Protein 2NYS (pdb70)

Secondary structure (DSSP, 8-state):
--SS-HHHHHHHHHHHHHHHHHHHHHHHSS--TT--EEEEE-SSSTT-B--HHHHHHSS---EEESSS-B--B-SSEEEEEEEETTEEEEEEEEGGGEEEEEEGGGTEEEE----/----HHHHHHHHHHHHHHHHHHHHTTSSSPPTT--BEEEE-TTSTT-B--HHHHTTSS-----B-S--B--B-SSEEEEE---SS---EEEEEGGGEEEEEETTTTEEEE---

Organism: Agrobacterium fabrum (strain C58 / ATCC 33970) (NCBI:txid176299)

Nearest PDB structures (foldseek):
  2nys-assembly1_B  TM=9.699E-01  e=6.451E-17  Agrobacterium fabrum str. C58
  2qaz-assembly1_A  TM=9.363E-01  e=9.915E-12  Caulobacter vibrioides
  1ox8-assembly1_B  TM=6.625E-01  e=1.494E-03  Escherichia coli O157:H7
  1twb-assembly1_A  TM=6.789E-01  e=1.973E-03  Haemophilus influenzae
  1ou9-assembly1_A  TM=6.808E-01  e=6.333E-03  Haemophilus influenzae

CATH classification: 2.30.30.220

Foldseek 3Di:
DDPDPVVVVVVVVVLVVVQVQVVVCLVVVDHPDQWKKWWKFFCPDPQKDWDPVVCVVDPTMTDIGGDDKDDFADDQGTWIWGADPRRIIIIGDGSLGTAKMAIVVVGDIDGDPSD/DVDDVQVVVLLVVLVVVLVQVQVCVVVQHDPDQKKKKWKFFCPDPPKDWDVVVCVVVVGMTDIGGDHWDDHGDSFFDWTWDDDPPDIIIMTGGSVGTAKMAIVVVGDIDGGDD

Sequence (228 aa):
QDHIRYDILAQDALRGVIRKVLGEVAATGRLPGDHHFFITFLTGAPGVRISQHLKSKYAEQTIVIQHQFWDKVTETGFEIGLSFSDTPEKLVIPYNAIRGFYDPSVNFELEFDVPDHIRYDILAQDALRGVIRKVLGEVAATGRLPGDHHFFITFLTGAPGVRISQHLKSKYAEQTIVIQHQFWDKVTETGFEIGLSFSDTPEKLVIPYNAIRGFYDPSVNFELEFDV

Solvent-accessible surface area: 12065 Å² total

Structure (mmCIF, N/CA/C/O backbone):
data_2NYS
#
_entry.id   2NYS
#
_cell.length_a   137.550
_cell.length_b   137.550
_cell.length_c   57.113
_cell.angle_alpha   90.00
_cell.angle_beta   90.00
_cell.angle_gamma   90.00
#
_symmetry.space_group_name_H-M   'I 4'
#
loop_
_entity.id
_entity.type
_entity.pdbx_description
1 polymer AGR_C_3712p
2 water water
#
loop_
_atom_site.group_PDB
_atom_site.id
_atom_site.type_symbol
_atom_site.label_atom_id
_atom_site.label_alt_id
_atom_site.label_comp_id
_atom_site.label_asym_id
_atom_site.label_entity_id
_atom_site.label_seq_id
_atom_site.pdbx_PDB_ins_code
_atom_site.Cartn_x
_atom_site.Cartn_y
_atom_site.Cartn_z
_atom_site.occupancy
_atom_site.B_iso_or_equiv
_atom_site.auth_seq_id
_atom_site.auth_comp_id
_atom_site.auth_asym_id
_atom_site.auth_atom_id
_atom_site.pdbx_PDB_model_num
ATOM 1 N N . GLN A 1 3 ? 43.608 27.671 59.910 1.00 62.59 3 GLN A N 1
ATOM 2 C CA . GLN A 1 3 ? 42.582 28.710 60.201 1.00 63.07 3 GLN A CA 1
ATOM 3 C C . GLN A 1 3 ? 41.821 29.015 58.917 1.00 63.12 3 GLN A C 1
ATOM 4 O O . GLN A 1 3 ? 42.401 29.504 57.950 1.00 64.02 3 GLN A O 1
ATOM 6 N N . ASP A 1 4 ? 40.522 28.721 58.920 1.00 62.48 4 ASP A N 1
ATOM 7 C CA . ASP A 1 4 ? 39.650 28.925 57.761 1.00 60.34 4 ASP A CA 1
ATOM 8 C C . ASP A 1 4 ? 38.858 30.227 57.878 1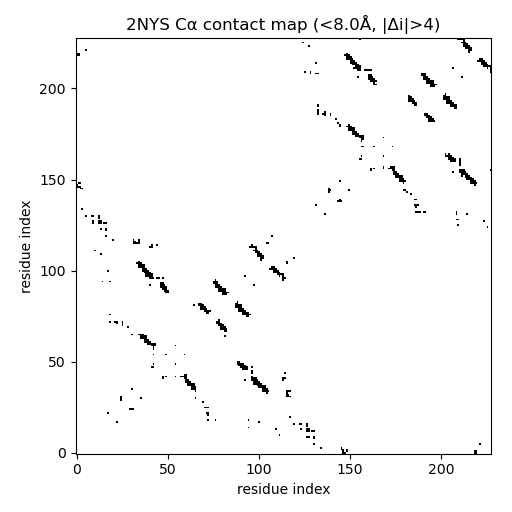.00 58.79 4 ASP A C 1
ATOM 9 O O . ASP A 1 4 ? 38.106 30.426 58.833 1.00 58.63 4 ASP A O 1
ATOM 14 N N . HIS A 1 5 ? 39.020 31.108 56.897 1.00 57.03 5 HIS A N 1
ATOM 15 C CA . HIS A 1 5 ? 38.319 32.387 56.900 1.00 55.32 5 HIS A CA 1
ATOM 16 C C . HIS A 1 5 ? 37.192 32.341 55.886 1.00 54.35 5 HIS A C 1
ATOM 17 O O . HIS A 1 5 ? 36.284 33.170 55.908 1.00 53.15 5 HIS A O 1
ATOM 24 N N . ILE A 1 6 ? 37.263 31.353 55.003 1.00 54.10 6 ILE A N 1
ATOM 25 C CA . ILE A 1 6 ? 36.289 31.187 53.926 1.00 54.40 6 ILE A CA 1
ATOM 26 C C . ILE A 1 6 ? 35.177 30.149 54.143 1.00 53.45 6 ILE A C 1
ATOM 27 O O . ILE A 1 6 ? 34.037 30.356 53.722 1.00 51.54 6 ILE A O 1
ATOM 32 N N . ARG A 1 7 ? 35.506 29.039 54.792 1.00 53.85 7 ARG A N 1
ATOM 33 C CA . ARG A 1 7 ? 34.526 27.988 55.034 1.00 55.23 7 ARG A CA 1
ATOM 34 C C . ARG A 1 7 ? 33.938 27.562 53.697 1.00 54.52 7 ARG A C 1
ATOM 35 O O . ARG A 1 7 ? 32.852 28.000 53.317 1.00 54.36 7 ARG A O 1
ATOM 43 N N . TYR A 1 8 ? 34.663 26.716 52.980 1.00 53.48 8 TYR A N 1
ATOM 44 C CA . TYR A 1 8 ? 34.189 26.237 51.692 1.00 52.61 8 TYR A CA 1
ATOM 45 C C . TYR A 1 8 ? 32.986 25.326 51.889 1.00 50.87 8 TYR A C 1
ATOM 46 O O . TYR A 1 8 ? 31.990 25.424 51.171 1.00 50.16 8 TYR A O 1
ATOM 55 N N . ASP A 1 9 ? 33.089 24.451 52.884 1.00 49.68 9 ASP A N 1
ATOM 56 C CA . ASP A 1 9 ? 32.039 23.501 53.198 1.00 46.44 9 ASP A CA 1
ATOM 57 C C . ASP A 1 9 ? 30.675 24.166 53.333 1.00 43.75 9 ASP A C 1
ATOM 58 O O . ASP A 1 9 ? 29.706 23.695 52.722 1.00 42.29 9 ASP A O 1
ATOM 63 N N . ILE A 1 10 ? 30.583 25.249 54.110 1.00 40.00 10 ILE A N 1
ATOM 64 C CA . ILE A 1 10 ? 29.296 25.936 54.239 1.00 39.01 10 ILE A CA 1
ATOM 65 C C . ILE A 1 10 ? 28.875 26.521 52.899 1.00 39.60 10 ILE A C 1
ATOM 66 O O . ILE A 1 10 ? 27.688 26.589 52.601 1.00 41.85 10 ILE A O 1
ATOM 71 N N . LEU A 1 11 ? 29.840 26.943 52.090 1.00 39.72 11 LEU A N 1
ATOM 72 C CA . LEU A 1 11 ? 29.518 27.503 50.785 1.00 39.18 11 LEU A CA 1
ATOM 73 C C . LEU A 1 11 ? 29.092 26.411 49.782 1.00 40.09 11 LEU A C 1
ATOM 74 O O . LEU A 1 11 ? 28.171 26.615 48.985 1.00 39.53 11 LEU A O 1
ATOM 79 N N . ALA A 1 12 ? 29.756 25.261 49.826 1.00 39.26 12 ALA A N 1
ATOM 80 C CA . ALA A 1 12 ? 29.407 24.155 48.949 1.00 41.89 12 ALA A CA 1
ATOM 81 C C . ALA A 1 12 ? 28.021 23.593 49.326 1.00 43.96 12 ALA A C 1
ATOM 82 O O . ALA A 1 12 ? 27.210 23.247 48.463 1.00 42.40 12 ALA A O 1
ATOM 84 N N . GLN A 1 13 ? 27.762 23.509 50.626 1.00 46.77 13 GLN A N 1
ATOM 85 C CA . GLN A 1 13 ? 26.500 23.000 51.128 1.00 48.92 13 GLN A CA 1
ATOM 86 C C . GLN A 1 13 ? 25.313 23.843 50.742 1.00 48.33 13 GLN A C 1
ATOM 87 O O . GLN A 1 13 ? 24.276 23.311 50.382 1.00 50.64 13 GLN A O 1
ATOM 93 N N . ASP A 1 14 ? 25.436 25.156 50.833 1.00 47.20 14 ASP A N 1
ATOM 94 C CA . ASP A 1 14 ? 24.307 25.992 50.472 1.00 46.46 14 ASP A CA 1
ATOM 95 C C . ASP A 1 14 ? 24.119 25.930 48.953 1.00 44.74 14 ASP A C 1
ATOM 96 O O . ASP A 1 14 ? 22.994 25.965 48.443 1.00 43.57 14 ASP A O 1
ATOM 101 N N . ALA A 1 15 ? 25.225 25.807 48.231 1.00 43.08 15 ALA A N 1
ATOM 102 C CA . ALA A 1 15 ? 25.162 25.725 46.780 1.00 40.83 15 ALA A CA 1
ATOM 103 C C . ALA A 1 15 ? 24.416 24.451 46.364 1.00 41.09 15 ALA A C 1
ATOM 104 O O . ALA A 1 15 ? 23.480 24.500 45.553 1.00 40.10 15 ALA A O 1
ATOM 106 N N . LEU A 1 16 ? 24.831 23.312 46.911 1.00 39.27 16 LEU A N 1
ATOM 107 C CA . LEU A 1 16 ? 24.182 22.062 46.579 1.00 39.14 16 LEU A CA 1
ATOM 108 C C . LEU A 1 16 ? 22.727 22.076 47.043 1.00 40.96 16 LEU A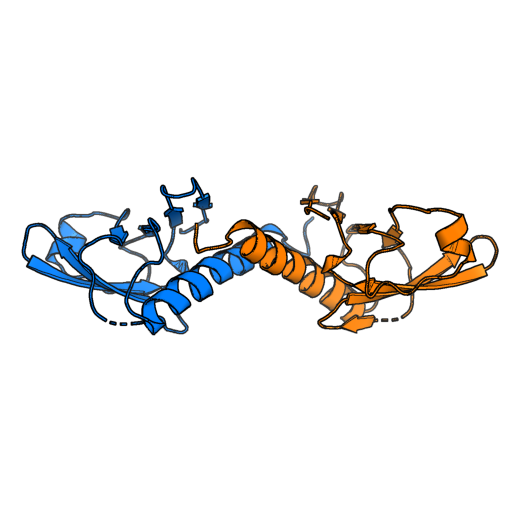 C 1
ATOM 109 O O . LEU A 1 16 ? 21.836 21.555 46.363 1.00 40.80 16 LEU A O 1
ATOM 114 N N . ARG A 1 17 ? 22.485 22.689 48.197 1.00 40.93 17 ARG A N 1
ATOM 115 C CA . ARG A 1 17 ? 21.136 22.793 48.724 1.00 41.40 17 ARG A CA 1
ATOM 116 C C . ARG A 1 17 ? 20.346 23.526 47.654 1.00 39.80 17 ARG A C 1
ATOM 117 O O . ARG A 1 17 ? 19.157 23.325 47.499 1.00 39.37 17 ARG A O 1
ATOM 125 N N . GLY A 1 18 ? 21.040 24.376 46.906 1.00 41.71 18 GLY A N 1
ATOM 126 C CA . GLY A 1 18 ? 20.415 25.149 45.845 1.00 39.92 18 GLY A CA 1
ATOM 127 C C . GLY A 1 18 ? 20.029 24.303 44.654 1.00 38.98 18 GLY A C 1
ATOM 128 O O . GLY A 1 18 ? 19.178 24.690 43.857 1.00 37.96 18 GLY A O 1
ATOM 129 N N . VAL A 1 19 ? 20.672 23.151 44.519 1.00 39.09 19 VAL A N 1
ATOM 130 C CA . VAL A 1 19 ? 20.348 22.243 43.435 1.00 40.22 19 VAL A CA 1
ATOM 131 C C . VAL A 1 19 ? 18.972 21.624 43.745 1.00 41.83 19 VAL A C 1
ATOM 132 O O . VAL A 1 19 ? 18.096 21.566 42.880 1.00 40.86 19 VAL A O 1
ATOM 136 N N . ILE A 1 20 ? 18.788 21.188 44.994 1.00 42.50 20 ILE A N 1
ATOM 137 C CA . ILE A 1 20 ? 17.529 20.606 45.431 1.00 42.47 20 ILE A CA 1
ATOM 138 C C . ILE A 1 20 ? 16.408 21.610 45.200 1.00 43.75 20 ILE A C 1
ATOM 139 O O . ILE A 1 20 ? 15.270 21.216 44.981 1.00 45.71 20 ILE A O 1
ATOM 144 N N . ARG A 1 21 ? 16.712 22.903 45.254 1.00 44.36 21 ARG A N 1
ATOM 145 C CA . ARG A 1 21 ? 15.676 23.915 45.067 1.00 47.25 21 ARG A CA 1
ATOM 146 C C . ARG A 1 21 ? 15.219 24.020 43.637 1.00 48.17 21 ARG A C 1
ATOM 147 O O . ARG A 1 21 ? 14.018 24.096 43.363 1.00 48.70 21 ARG A O 1
ATOM 155 N N . LYS A 1 22 ? 16.158 24.039 42.704 1.00 48.35 22 LYS A N 1
ATOM 156 C CA . LYS A 1 22 ? 15.727 24.176 41.333 1.00 49.65 22 LYS A CA 1
ATOM 157 C C . LYS A 1 22 ? 15.142 22.887 40.802 1.00 48.22 22 LYS A C 1
ATOM 158 O O . LYS A 1 22 ? 14.239 22.912 39.964 1.00 50.65 22 LYS A O 1
ATOM 164 N N . VAL A 1 23 ? 15.638 21.755 41.286 1.00 45.34 23 VAL A N 1
ATOM 165 C CA . VAL A 1 23 ? 15.087 20.482 40.854 1.00 41.43 23 VAL A CA 1
ATOM 166 C C . VAL A 1 23 ? 13.670 20.364 41.428 1.00 40.91 23 VAL A C 1
ATOM 167 O O . VAL A 1 23 ? 12.714 20.224 40.674 1.00 40.01 23 VAL A O 1
ATOM 171 N N . LEU A 1 24 ? 13.519 20.452 42.748 1.00 40.24 24 LEU A N 1
ATOM 172 C CA . LEU A 1 24 ? 12.182 20.371 43.324 1.00 40.89 24 LEU A CA 1
ATOM 173 C C . LEU A 1 24 ? 11.302 21.479 42.764 1.00 43.09 24 LEU A C 1
ATOM 174 O O . LEU A 1 24 ? 10.101 21.299 42.591 1.00 45.43 24 LEU A O 1
ATOM 179 N N . GLY A 1 25 ? 11.899 22.631 42.496 1.00 44.48 25 GLY A N 1
ATOM 180 C CA . GLY A 1 25 ? 11.127 23.739 41.982 1.00 46.37 25 GLY A CA 1
ATOM 181 C C . GLY A 1 25 ? 10.632 23.496 40.573 1.00 48.89 25 GLY A C 1
ATOM 182 O O . GLY A 1 25 ? 9.553 23.962 40.207 1.00 50.06 25 GLY A O 1
ATOM 183 N N . GLU A 1 26 ? 11.417 22.777 39.774 1.00 49.85 26 GLU A N 1
ATOM 184 C CA . GLU A 1 26 ? 11.030 22.496 38.399 1.00 51.16 26 GLU A CA 1
ATOM 185 C C . GLU A 1 26 ? 9.858 21.526 38.381 1.00 52.29 26 GLU A C 1
ATOM 186 O O . GLU A 1 26 ? 8.958 21.651 37.557 1.00 54.02 26 GLU A O 1
ATOM 188 N N . VAL A 1 27 ? 9.868 20.565 39.301 1.00 52.55 27 VAL A N 1
ATOM 189 C CA . VAL A 1 27 ? 8.805 19.577 39.394 1.00 51.59 27 VAL A CA 1
ATOM 190 C C . VAL A 1 27 ? 7.533 20.222 39.913 1.00 51.73 27 VAL A C 1
ATOM 191 O O . VAL A 1 27 ? 6.442 19.963 39.412 1.00 51.23 27 VAL A O 1
ATOM 195 N N . ALA A 1 28 ? 7.669 21.067 40.924 1.00 52.95 28 ALA A N 1
ATOM 196 C CA . ALA A 1 28 ? 6.507 21.743 41.486 1.00 55.60 28 ALA A CA 1
ATOM 197 C C . ALA A 1 28 ? 5.824 22.527 40.375 1.00 56.93 28 ALA A C 1
ATOM 198 O O . ALA A 1 28 ? 4.606 22.677 40.361 1.00 58.10 28 ALA A O 1
ATOM 200 N N . ALA A 1 29 ? 6.619 23.015 39.434 1.00 58.21 29 ALA A N 1
ATOM 201 C CA . ALA A 1 29 ? 6.091 23.779 38.312 1.00 55.72 29 ALA A CA 1
ATOM 202 C C . ALA A 1 29 ? 5.126 22.923 37.492 1.00 50.86 29 ALA A C 1
ATOM 203 O O . ALA A 1 29 ? 3.923 23.178 37.468 1.00 56.86 29 ALA A O 1
ATOM 205 N N . THR A 1 30 ? 5.666 21.912 36.821 1.00 41.33 30 THR A N 1
ATOM 206 C CA . THR A 1 30 ? 4.881 21.007 35.989 1.00 35.58 30 THR A CA 1
ATOM 207 C C . THR A 1 30 ? 3.882 20.201 36.837 1.00 36.52 30 THR A C 1
ATOM 208 O O . THR A 1 30 ? 2.662 20.325 36.680 1.00 47.22 30 THR A O 1
ATOM 212 N N . GLY A 1 31 ? 4.411 19.379 37.739 1.00 35.99 31 GLY A N 1
ATOM 213 C CA . GLY A 1 31 ? 3.574 18.569 38.603 1.00 38.72 31 GLY A CA 1
ATOM 214 C C . GLY A 1 31 ? 3.887 17.106 38.394 1.00 46.73 31 GLY A C 1
ATOM 215 O O . GLY A 1 31 ? 3.219 16.233 38.947 1.00 51.01 31 GLY A O 1
ATOM 216 N N . ARG A 1 32 ? 4.909 16.834 37.594 1.00 53.06 32 ARG A N 1
ATOM 217 C CA . ARG A 1 32 ? 5.288 15.459 37.333 1.00 62.03 32 ARG A CA 1
ATOM 218 C C . ARG A 1 32 ? 6.801 15.259 37.281 1.00 63.26 32 ARG A C 1
ATOM 219 O O . ARG A 1 32 ? 7.527 16.103 36.772 1.00 65.00 32 ARG A O 1
ATOM 227 N N . LEU A 1 33 ? 7.275 14.148 37.833 1.00 61.96 33 LEU A N 1
ATOM 228 C CA . LEU A 1 33 ? 8.700 13.851 37.800 1.00 60.93 33 LEU A CA 1
ATOM 229 C C . LEU A 1 33 ? 9.079 13.462 36.374 1.00 60.87 33 LEU A C 1
ATOM 230 O O . LEU A 1 33 ? 8.337 12.760 35.693 1.00 61.61 33 LEU A O 1
ATOM 235 N N . PRO A 1 34 ? 10.242 13.914 35.899 1.00 60.95 34 PRO A N 1
ATOM 236 C CA . PRO A 1 34 ? 10.611 13.537 34.533 1.00 60.65 34 PRO A CA 1
ATOM 237 C C . PRO A 1 34 ? 11.252 12.149 34.471 1.00 60.56 34 PRO A C 1
ATOM 238 O O . PRO A 1 34 ? 12.002 11.762 35.371 1.00 60.27 34 PRO A O 1
ATOM 242 N N . GLY A 1 35 ? 10.949 11.407 33.408 1.00 59.96 35 GLY A N 1
ATOM 243 C CA . GLY A 1 35 ? 11.511 10.079 33.233 1.00 59.28 35 GLY A CA 1
ATOM 244 C C . GLY A 1 35 ? 11.274 9.170 34.419 1.00 59.41 35 GLY A C 1
ATOM 245 O O . GLY A 1 35 ? 10.155 9.078 34.929 1.00 60.05 35 GLY A O 1
ATOM 246 N N . ASP A 1 36 ? 12.327 8.491 34.860 1.00 58.72 36 ASP A N 1
ATOM 247 C CA . ASP A 1 36 ? 12.225 7.593 36.007 1.00 58.41 36 ASP A CA 1
ATOM 248 C C . ASP A 1 36 ? 12.671 8.268 37.295 1.00 55.96 36 ASP A C 1
ATOM 249 O O . ASP A 1 36 ? 12.876 7.605 38.305 1.00 56.93 36 ASP A O 1
ATOM 254 N N . HIS A 1 37 ? 12.823 9.584 37.268 1.00 53.06 37 HIS A N 1
ATOM 255 C CA . HIS A 1 37 ? 13.262 10.294 38.458 1.00 49.32 37 HIS A CA 1
ATOM 256 C C . HIS A 1 37 ? 12.280 10.332 39.610 1.00 45.92 37 HIS A C 1
ATOM 257 O O . HIS A 1 37 ? 11.086 10.551 39.431 1.00 46.75 37 HIS A O 1
ATOM 264 N N . HIS A 1 38 ? 12.806 10.109 40.804 1.00 40.98 38 HIS A N 1
ATOM 265 C CA . HIS A 1 38 ? 12.016 10.165 42.023 1.00 37.06 38 HIS A CA 1
ATOM 266 C C . HIS A 1 38 ? 13.032 10.463 43.127 1.00 34.91 38 HIS A C 1
ATOM 267 O O . HIS A 1 38 ? 14.199 10.077 43.021 1.00 34.09 38 HIS A O 1
ATOM 274 N N . PHE A 1 39 ? 12.600 11.170 44.167 1.00 32.71 39 PHE A N 1
ATOM 275 C CA . PHE A 1 39 ? 13.516 11.553 45.226 1.00 31.01 39 PHE A CA 1
ATOM 276 C C . PHE A 1 39 ? 13.251 10.992 46.614 1.00 31.53 39 PHE A C 1
ATOM 277 O O . PHE A 1 39 ? 12.112 10.938 47.075 1.00 31.96 39 PHE A O 1
ATOM 285 N N . PHE A 1 40 ? 14.326 10.586 47.277 1.00 31.40 40 PHE A N 1
ATOM 286 C CA . PHE A 1 40 ? 14.257 10.094 48.640 1.00 31.58 40 PHE A CA 1
ATOM 287 C C . PHE A 1 40 ? 14.788 11.283 49.419 1.00 30.44 40 PHE A C 1
ATOM 288 O O . PHE A 1 40 ? 15.967 11.608 49.323 1.00 30.88 40 PHE A O 1
ATOM 296 N N . ILE A 1 41 ? 13.917 11.948 50.163 1.00 28.44 41 ILE A N 1
ATOM 297 C CA . ILE A 1 41 ? 14.313 13.117 50.929 1.00 27.33 41 ILE A CA 1
ATOM 298 C C . ILE A 1 41 ? 14.226 12.825 52.414 1.00 29.64 41 ILE A C 1
ATOM 299 O O . ILE A 1 41 ? 13.157 12.561 52.955 1.00 31.51 41 ILE A O 1
ATOM 304 N N . THR A 1 42 ? 15.359 12.887 53.084 1.00 30.33 42 THR A N 1
ATOM 305 C CA . THR A 1 42 ? 15.389 12.594 54.499 1.00 32.07 42 THR A CA 1
ATOM 306 C C . THR A 1 42 ? 15.541 13.875 55.294 1.00 34.28 42 THR A C 1
ATOM 307 O O . THR A 1 42 ? 16.472 14.637 55.051 1.00 36.45 42 THR A O 1
ATOM 311 N N . PHE A 1 43 ? 14.648 14.124 56.246 1.00 35.95 43 PHE A N 1
ATOM 312 C CA . PHE A 1 43 ? 14.760 15.343 57.035 1.00 39.37 43 PHE A CA 1
ATOM 313 C C . PHE A 1 43 ? 14.532 15.186 58.533 1.00 42.31 43 PHE A C 1
ATOM 314 O O . PHE A 1 43 ? 14.224 14.104 59.019 1.00 44.28 43 PHE A O 1
ATOM 322 N N . LEU A 1 44 ? 14.714 16.282 59.263 1.00 46.14 44 LEU A N 1
ATOM 323 C CA . LEU A 1 44 ? 14.512 16.294 60.708 1.00 48.95 44 LEU A CA 1
ATOM 324 C C . LEU A 1 44 ? 13.094 16.766 61.006 1.00 50.25 44 LEU A C 1
ATOM 325 O O . LEU A 1 44 ? 12.733 17.914 60.737 1.00 50.50 44 LEU A O 1
ATOM 330 N N . THR A 1 45 ? 12.288 15.868 61.552 1.00 51.80 45 THR A N 1
ATOM 331 C CA . THR A 1 45 ? 10.905 16.177 61.880 1.00 53.51 45 THR A CA 1
ATOM 332 C C . THR A 1 45 ? 10.830 17.189 63.006 1.00 54.49 45 THR A C 1
ATOM 333 O O . THR A 1 45 ? 9.812 17.865 63.187 1.00 52.58 45 THR A O 1
ATOM 337 N N . GLY A 1 46 ? 11.928 17.291 63.751 1.00 56.39 46 GLY A N 1
ATOM 338 C CA . GLY A 1 46 ? 11.995 18.212 64.867 1.00 57.65 46 GLY A CA 1
ATOM 339 C C . GLY A 1 46 ? 12.391 19.631 64.515 1.00 58.86 46 GLY A C 1
ATOM 340 O O . GLY A 1 46 ? 11.896 20.575 65.125 1.00 61.56 46 GLY A O 1
ATOM 341 N N . ALA A 1 47 ? 13.275 19.791 63.535 1.00 58.93 47 ALA A N 1
ATOM 342 C CA . ALA A 1 47 ? 13.749 21.115 63.130 1.00 58.49 47 ALA A CA 1
ATOM 343 C C . ALA A 1 47 ? 12.632 22.131 62.979 1.00 58.45 47 ALA A C 1
ATOM 344 O O . ALA A 1 47 ? 11.498 21.778 62.645 1.00 58.64 47 ALA A O 1
ATOM 346 N N . PRO A 1 48 ? 12.941 23.417 63.216 1.00 58.21 48 PRO A N 1
ATOM 347 C CA . PRO A 1 48 ? 11.951 24.490 63.106 1.00 58.57 48 PRO A CA 1
ATOM 348 C C . PRO A 1 48 ? 11.495 24.752 61.687 1.00 59.00 48 PRO A C 1
ATOM 349 O O . PRO A 1 48 ? 12.269 24.605 60.748 1.00 59.32 48 PRO A O 1
ATOM 353 N N . GLY A 1 49 ? 10.235 25.149 61.542 1.00 59.12 49 GLY A N 1
ATOM 354 C CA . GLY A 1 49 ? 9.700 25.430 60.227 1.00 59.97 49 GLY A CA 1
ATOM 355 C C . GLY A 1 49 ? 9.089 24.203 59.587 1.00 60.69 49 GLY A C 1
ATOM 356 O O . GLY A 1 49 ? 8.397 24.316 58.575 1.00 60.78 49 GLY A O 1
ATOM 357 N N . VAL A 1 50 ? 9.363 23.036 60.173 1.00 60.92 50 VAL A N 1
ATOM 358 C CA . VAL A 1 50 ? 8.828 21.767 59.687 1.00 61.77 50 VAL A CA 1
ATOM 359 C C . VAL A 1 50 ? 7.375 21.668 60.130 1.00 62.88 50 VAL A C 1
ATOM 360 O O . VAL A 1 50 ? 7.074 21.830 61.305 1.00 63.01 50 VAL A O 1
ATOM 364 N N . ARG A 1 51 ? 6.476 21.409 59.191 1.00 65.78 51 ARG A N 1
ATOM 365 C CA . ARG A 1 51 ? 5.060 21.296 59.517 1.00 68.71 51 ARG A CA 1
ATOM 366 C C . ARG A 1 51 ? 4.465 19.951 59.119 1.00 67.42 51 ARG A C 1
ATOM 367 O O . ARG A 1 51 ? 4.101 19.747 57.966 1.00 66.53 51 ARG A O 1
ATOM 375 N N . ILE A 1 52 ? 4.376 19.041 60.088 1.00 67.37 52 ILE A N 1
ATOM 376 C CA . ILE A 1 52 ? 3.808 17.708 59.876 1.00 67.16 52 ILE A CA 1
ATOM 377 C C . ILE A 1 52 ? 2.793 17.383 60.985 1.00 66.68 52 ILE A C 1
ATOM 378 O O . ILE A 1 52 ? 2.858 17.937 62.082 1.00 64.94 52 ILE A O 1
ATOM 383 N N . SER A 1 53 ? 1.861 16.481 60.686 1.00 67.55 53 SER A N 1
ATOM 384 C CA . SER A 1 53 ? 0.812 16.082 61.630 1.00 67.73 53 SER A CA 1
ATOM 385 C C . SER A 1 53 ? 1.269 15.246 62.825 1.00 67.61 53 SER A C 1
ATOM 386 O O . SER A 1 53 ? 2.326 14.618 62.796 1.00 67.42 53 SER A O 1
ATOM 389 N N . GLN A 1 54 ? 0.448 15.236 63.873 1.00 69.00 54 GLN A N 1
ATOM 390 C CA . GLN A 1 54 ? 0.745 14.474 65.086 1.00 69.68 54 GLN A CA 1
ATOM 391 C C . GLN A 1 54 ? 0.897 13.012 64.704 1.00 69.90 54 GLN A C 1
ATOM 392 O O . GLN A 1 54 ? 1.701 12.283 65.284 1.00 69.12 54 GLN A O 1
ATOM 394 N N . HIS A 1 55 ? 0.115 12.593 63.718 1.00 70.72 55 HIS A N 1
ATOM 395 C CA . HIS A 1 55 ? 0.172 11.224 63.233 1.00 71.63 55 HIS A CA 1
ATOM 396 C C . HIS A 1 55 ? 1.611 10.884 62.861 1.00 70.87 55 HIS A C 1
ATOM 397 O O . HIS A 1 55 ? 2.194 9.947 63.408 1.00 70.90 55 HIS A O 1
ATOM 404 N N . LEU A 1 56 ? 2.187 11.670 61.954 1.00 69.93 56 LEU A N 1
ATOM 405 C CA . LEU A 1 56 ? 3.548 11.432 61.490 1.00 68.74 56 LEU A CA 1
ATOM 406 C C . LEU A 1 56 ? 4.642 11.769 62.492 1.00 68.12 56 LEU A C 1
ATOM 407 O O . LEU A 1 56 ? 5.631 11.048 62.594 1.00 68.21 56 LEU A O 1
ATOM 412 N N . LYS A 1 57 ? 4.475 12.851 63.242 1.00 67.54 57 LYS A N 1
ATOM 413 C CA . LYS A 1 57 ? 5.504 13.232 64.202 1.00 67.43 57 LYS A CA 1
ATOM 414 C C . LYS A 1 57 ? 5.647 12.182 65.300 1.00 67.96 57 LYS A C 1
ATOM 415 O O . LYS A 1 57 ? 6.713 12.040 65.904 1.00 67.63 57 LYS A O 1
ATOM 421 N N . SER A 1 58 ? 4.574 11.440 65.551 1.00 68.90 58 SER A N 1
ATOM 422 C CA . SER A 1 58 ? 4.582 10.401 66.576 1.00 69.59 58 SER A CA 1
ATOM 423 C C . SER A 1 58 ? 5.070 9.079 65.995 1.00 70.04 58 SER A C 1
ATOM 424 O O . SER A 1 58 ? 5.756 8.304 66.665 1.00 69.97 58 SER A O 1
ATOM 427 N N . LYS A 1 59 ? 4.709 8.832 64.741 1.00 70.65 59 LYS A N 1
ATOM 428 C CA . LYS A 1 59 ? 5.110 7.619 64.049 1.00 71.07 59 LYS A CA 1
ATOM 429 C C . LYS A 1 59 ? 6.617 7.695 63.784 1.00 71.53 59 LYS A C 1
ATOM 430 O O . LYS A 1 59 ? 7.298 6.670 63.721 1.00 70.80 59 LYS A O 1
ATOM 436 N N . TYR A 1 60 ? 7.134 8.916 63.652 1.00 71.84 60 TYR A N 1
ATOM 437 C CA . TYR A 1 60 ? 8.559 9.138 63.399 1.00 72.63 60 TYR A CA 1
ATOM 438 C C . TYR A 1 60 ? 9.151 10.091 64.437 1.00 73.78 60 TYR A C 1
ATOM 439 O O . TYR A 1 60 ? 8.763 11.255 64.538 1.00 74.85 60 TYR A O 1
ATOM 448 N N . ALA A 1 61 ? 10.119 9.582 65.193 1.00 73.96 61 ALA A N 1
ATOM 449 C CA . ALA A 1 61 ? 10.783 10.325 66.267 1.00 72.94 61 ALA A CA 1
ATOM 450 C C . ALA A 1 61 ? 11.488 11.639 65.904 1.00 71.58 61 ALA A C 1
ATOM 451 O O . ALA A 1 61 ? 11.038 12.722 66.298 1.00 72.53 61 ALA A O 1
ATOM 453 N N . GLU A 1 62 ? 12.592 11.549 65.173 1.00 68.16 62 GLU A N 1
ATOM 454 C CA . GLU A 1 62 ? 13.361 12.743 64.837 1.00 65.43 62 GLU A CA 1
ATOM 455 C C . GLU A 1 62 ? 13.711 12.878 63.367 1.00 61.76 62 GLU A C 1
ATOM 456 O O . GLU A 1 62 ? 13.730 13.983 62.824 1.00 60.57 62 GLU A O 1
ATOM 462 N N . GLN A 1 63 ? 14.005 11.749 62.735 1.00 57.92 63 GLN A N 1
ATOM 463 C CA . GLN A 1 63 ? 14.329 11.713 61.320 1.00 52.68 63 GLN A CA 1
ATOM 464 C C . GLN A 1 63 ? 13.243 11.004 60.553 1.00 47.96 63 GLN A C 1
ATOM 465 O O . GLN A 1 63 ? 12.483 10.234 61.109 1.00 47.47 63 GLN A O 1
ATOM 479 N N . THR A 1 65 ? 12.325 9.671 56.208 1.00 35.52 65 THR A N 1
ATOM 480 C CA . THR A 1 65 ? 12.661 9.697 54.800 1.00 34.01 65 THR A CA 1
ATOM 481 C C . THR A 1 65 ? 11.371 9.610 54.002 1.00 32.25 65 THR A C 1
ATOM 482 O O . THR A 1 65 ? 10.590 8.696 54.187 1.00 33.51 65 THR A O 1
ATOM 486 N N . ILE A 1 66 ? 11.132 10.579 53.133 1.00 30.88 66 ILE A N 1
ATOM 487 C CA . ILE A 1 66 ? 9.921 10.578 52.346 1.00 30.98 66 ILE A CA 1
ATOM 488 C C . ILE A 1 66 ? 10.307 10.242 50.940 1.00 30.79 66 ILE A C 1
ATOM 489 O O . ILE A 1 66 ? 11.434 10.466 50.535 1.00 31.95 66 ILE A O 1
ATOM 494 N N . VAL A 1 67 ? 9.366 9.696 50.191 1.00 32.07 67 VAL A N 1
ATOM 495 C CA . VAL A 1 67 ? 9.637 9.311 48.823 1.00 31.88 67 VAL A CA 1
ATOM 496 C C . VAL A 1 67 ? 8.661 9.989 47.902 1.00 34.34 67 VAL A C 1
ATOM 497 O O . VAL A 1 67 ? 7.445 9.840 48.041 1.00 35.39 67 VAL A O 1
ATOM 501 N N . ILE A 1 68 ? 9.201 10.757 46.971 1.00 35.85 68 ILE A N 1
ATOM 502 C CA . ILE A 1 68 ? 8.370 11.430 46.001 1.00 37.14 68 ILE A CA 1
ATOM 503 C C . ILE A 1 68 ? 8.504 10.587 44.743 1.00 35.87 68 ILE A C 1
ATOM 504 O O . ILE A 1 68 ? 9.561 10.559 44.119 1.00 36.81 68 ILE A O 1
ATOM 509 N N . GLN A 1 69 ? 7.439 9.868 44.396 1.00 34.14 69 GLN A N 1
ATOM 510 C CA . GLN A 1 69 ? 7.483 9.022 43.219 1.00 34.30 69 GLN A CA 1
ATOM 511 C C . GLN A 1 69 ? 6.201 8.856 42.430 1.00 38.94 69 GLN A C 1
ATOM 512 O O . GLN A 1 69 ? 6.085 9.341 41.312 1.00 42.55 69 GLN A O 1
ATOM 518 N N . HIS A 1 70 ? 5.240 8.149 43.003 1.00 45.53 70 HIS A N 1
ATOM 519 C CA . HIS A 1 70 ? 4.001 7.890 42.294 1.00 51.50 70 HIS A CA 1
ATOM 520 C C . HIS A 1 70 ? 2.842 8.724 42.787 1.00 55.60 70 HIS A C 1
ATOM 521 O O . HIS A 1 70 ? 2.140 9.356 41.996 1.00 59.30 70 HIS A O 1
ATOM 528 N N . GLN A 1 71 ? 2.634 8.741 44.094 1.00 56.35 71 GLN A N 1
ATOM 529 C CA . GLN A 1 71 ? 1.516 9.496 44.603 1.00 57.55 71 GLN A CA 1
ATOM 530 C C . GLN A 1 71 ? 1.819 10.710 45.447 1.00 55.85 71 GLN A C 1
ATOM 531 O O . GLN A 1 71 ? 1.869 10.632 46.676 1.00 56.69 71 GLN A O 1
ATOM 537 N N . PHE A 1 72 ? 2.011 11.838 44.772 1.00 52.70 72 PHE A N 1
ATOM 538 C CA . PHE A 1 72 ? 2.240 13.099 45.462 1.00 49.56 72 PHE A CA 1
ATOM 539 C C . PHE A 1 72 ? 1.337 14.163 44.818 1.00 51.13 72 PHE A C 1
ATOM 540 O O . PHE A 1 72 ? 1.000 14.093 43.626 1.00 49.72 72 PHE A O 1
ATOM 548 N N . TRP A 1 73 ? 0.948 15.147 45.621 1.00 52.43 73 TRP A N 1
ATOM 549 C CA . TRP A 1 73 ? 0.085 16.213 45.156 1.00 52.87 73 TRP A CA 1
ATOM 550 C C . TRP A 1 73 ? 0.412 17.511 45.872 1.00 52.44 73 TRP A C 1
ATOM 551 O O . TRP A 1 73 ? 1.035 17.512 46.931 1.00 50.68 73 TRP A O 1
ATOM 562 N N . ASP A 1 74 ? 0.001 18.613 45.257 1.00 53.54 74 ASP A N 1
ATOM 563 C CA . ASP A 1 74 ? 0.172 19.944 45.820 1.00 54.49 74 ASP A CA 1
ATOM 564 C C . ASP A 1 74 ? 1.582 20.356 46.210 1.00 52.60 74 ASP A C 1
ATOM 565 O O . ASP A 1 74 ? 1.776 21.007 47.234 1.00 51.63 74 ASP A O 1
ATOM 578 N N . LYS A 1 76 ? 4.551 22.566 46.469 1.00 56.45 76 LYS A N 1
ATOM 579 C CA . LYS A 1 76 ? 4.781 23.989 46.370 1.00 60.22 76 LYS A CA 1
ATOM 580 C C . LYS A 1 76 ? 6.180 24.294 46.894 1.00 59.96 76 LYS A C 1
ATOM 581 O O . LYS A 1 76 ? 6.476 24.067 48.062 1.00 59.87 76 LYS A O 1
ATOM 587 N N . VAL A 1 77 ? 7.047 24.778 46.016 1.00 59.69 77 VAL A N 1
ATOM 588 C CA . VAL A 1 77 ? 8.396 25.138 46.422 1.00 60.07 77 VAL A CA 1
ATOM 589 C C . VAL A 1 77 ? 8.331 26.598 46.845 1.00 60.09 77 VAL A C 1
ATOM 590 O O . VAL A 1 77 ? 7.764 27.430 46.148 1.00 60.47 77 VAL A O 1
ATOM 594 N N . THR A 1 78 ? 8.890 26.906 48.004 1.00 59.82 78 THR A N 1
ATOM 595 C CA . THR A 1 78 ? 8.877 28.268 48.498 1.00 58.94 78 THR A CA 1
ATOM 596 C C . THR A 1 78 ? 10.318 28.753 48.634 1.00 58.63 78 THR A C 1
ATOM 597 O O . THR A 1 78 ? 11.231 28.166 48.045 1.00 58.22 78 THR A O 1
ATOM 601 N N . GLU A 1 79 ? 10.518 29.822 49.397 1.00 58.69 79 GLU A N 1
ATOM 602 C CA . GLU A 1 79 ? 11.850 30.381 49.611 1.00 59.21 79 GLU A CA 1
ATOM 603 C C . GLU A 1 79 ? 12.566 29.617 50.722 1.00 59.42 79 GLU A C 1
ATOM 604 O O . GLU A 1 79 ? 13.738 29.266 50.596 1.00 60.38 79 GLU A O 1
ATOM 606 N N . THR A 1 80 ? 11.829 29.354 51.797 1.00 58.25 80 THR A N 1
ATOM 607 C CA . THR A 1 80 ? 12.324 28.661 52.976 1.00 57.06 80 THR A CA 1
ATOM 608 C C . THR A 1 80 ? 12.544 27.152 52.799 1.00 54.86 80 THR A C 1
ATOM 609 O O . THR A 1 80 ? 13.536 26.590 53.279 1.00 53.46 80 THR A O 1
ATOM 613 N N . GLY A 1 81 ? 11.605 26.501 52.121 1.00 52.96 81 GLY A N 1
ATOM 614 C CA . GLY A 1 81 ? 11.697 25.070 51.884 1.00 49.73 81 GLY A CA 1
ATOM 615 C C . GLY A 1 81 ? 10.654 24.665 50.860 1.00 47.55 81 GLY A C 1
ATOM 616 O O . GLY A 1 81 ? 10.510 25.327 49.830 1.00 46.36 81 GLY A O 1
ATOM 617 N N . PHE A 1 82 ? 9.933 23.577 51.121 1.00 45.48 82 PHE A N 1
ATOM 618 C CA . PHE A 1 82 ? 8.884 23.142 50.203 1.00 43.81 82 PHE A CA 1
ATOM 619 C C . PHE A 1 82 ? 7.739 22.434 50.921 1.00 42.80 82 PHE A C 1
ATOM 620 O O . PHE A 1 82 ? 7.840 22.083 52.099 1.00 40.34 82 PHE A O 1
ATOM 628 N N . GLU A 1 83 ? 6.638 22.247 50.203 1.00 44.00 83 GLU A N 1
ATOM 629 C CA . GLU A 1 83 ? 5.455 21.593 50.747 1.00 44.48 83 GLU A CA 1
ATOM 630 C C . GLU A 1 83 ? 5.109 20.457 49.825 1.00 42.61 83 GLU A C 1
ATOM 631 O O . GLU A 1 83 ? 5.191 20.592 48.612 1.00 43.22 83 GLU A O 1
ATOM 637 N N . ILE A 1 84 ? 4.710 19.334 50.394 1.00 40.58 84 ILE A N 1
ATOM 638 C CA . ILE A 1 84 ? 4.367 18.194 49.575 1.00 40.03 84 ILE A CA 1
ATOM 639 C C . ILE A 1 84 ? 3.216 17.427 50.209 1.00 40.97 84 ILE A C 1
ATOM 640 O O . ILE A 1 84 ? 3.019 17.447 51.434 1.00 38.63 84 ILE A O 1
ATOM 645 N N . GLY A 1 85 ? 2.441 16.771 49.355 1.00 41.43 85 GLY A N 1
ATOM 646 C CA . GLY A 1 85 ? 1.336 15.975 49.830 1.00 40.54 85 GLY A CA 1
ATOM 647 C C . GLY A 1 85 ? 1.579 14.547 49.403 1.00 40.39 85 GLY A C 1
ATOM 648 O O . GLY A 1 85 ? 1.766 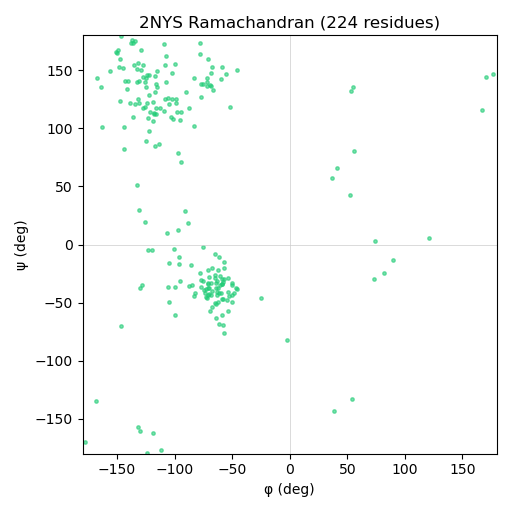14.282 48.215 1.00 38.18 85 GLY A O 1
ATOM 649 N N . LEU A 1 86 ? 1.621 13.644 50.381 1.00 43.04 86 LEU A N 1
ATOM 650 C CA . LEU A 1 86 ? 1.802 12.207 50.148 1.00 45.42 86 LEU A CA 1
ATOM 651 C C . LEU A 1 86 ? 0.797 11.491 51.047 1.00 48.42 86 LEU A C 1
ATOM 652 O O . LEU A 1 86 ? 0.128 12.127 51.876 1.00 48.39 86 LEU A O 1
ATOM 657 N N . SER A 1 87 ? 0.710 10.170 50.891 1.00 50.91 87 SER A N 1
ATOM 658 C CA . SER A 1 87 ? -0.170 9.348 51.720 1.00 52.86 87 SER A CA 1
ATOM 659 C C . SER A 1 87 ? 0.650 8.356 52.535 1.00 52.82 87 SER A C 1
ATOM 660 O O . SER A 1 87 ? 1.529 7.682 52.011 1.00 51.58 87 SER A O 1
ATOM 663 N N . PHE A 1 88 ? 0.359 8.296 53.830 1.00 56.07 88 PHE A N 1
ATOM 664 C CA . PHE A 1 88 ? 1.037 7.399 54.763 1.00 58.77 88 PHE A CA 1
ATOM 665 C C . PHE A 1 88 ? 0.011 6.491 55.406 1.00 61.41 88 PHE A C 1
ATOM 666 O O . PHE A 1 88 ? -0.848 6.951 56.157 1.00 61.34 88 PHE A O 1
ATOM 674 N N . SER A 1 89 ? 0.121 5.198 55.111 1.00 65.26 89 SER A N 1
ATOM 675 C CA . SER A 1 89 ? -0.803 4.176 55.611 1.00 68.71 89 SER A CA 1
ATOM 676 C C . SER A 1 89 ? -2.268 4.555 55.319 1.00 69.68 89 SER A C 1
ATOM 677 O O . SER A 1 89 ? -3.159 4.405 56.160 1.00 69.92 89 SER A O 1
ATOM 680 N N . ASP A 1 90 ? -2.482 5.052 54.099 1.00 70.80 90 ASP A N 1
ATOM 681 C CA . ASP A 1 90 ? -3.791 5.453 53.584 1.00 71.95 90 ASP A CA 1
ATOM 682 C C . ASP A 1 90 ? -4.440 6.752 54.088 1.00 71.79 90 ASP A C 1
ATOM 683 O O . ASP A 1 90 ? -5.569 7.077 53.711 1.00 72.16 90 ASP A O 1
ATOM 688 N N . THR A 1 91 ? -3.739 7.499 54.931 1.00 71.07 91 THR A N 1
ATOM 689 C CA . THR A 1 91 ? -4.265 8.770 55.414 1.00 69.90 91 THR A CA 1
ATOM 690 C C . THR A 1 91 ? -3.421 9.865 54.746 1.00 69.25 91 THR A C 1
ATOM 691 O O . THR A 1 91 ? -2.215 9.948 54.979 1.00 69.80 91 THR A O 1
ATOM 695 N N . PRO A 1 92 ? -4.040 10.696 53.880 1.00 67.78 92 PRO A N 1
ATOM 696 C CA . PRO A 1 92 ? -3.314 11.771 53.191 1.00 66.59 92 PRO A CA 1
ATOM 697 C C . PRO A 1 92 ? -2.602 12.699 54.158 1.00 65.35 92 PRO A C 1
ATOM 698 O O . PRO A 1 92 ? -3.079 12.950 55.260 1.00 65.22 92 PRO A O 1
ATOM 702 N N . GLU A 1 93 ? -1.460 13.215 53.731 1.00 64.27 93 GLU A N 1
ATOM 703 C CA . GLU A 1 93 ? -0.665 14.090 54.574 1.00 62.18 93 GLU A CA 1
ATOM 704 C C . GLU A 1 93 ? -0.148 15.310 53.836 1.00 59.22 93 GLU A C 1
ATOM 705 O O . GLU A 1 93 ? 0.016 15.293 52.620 1.00 58.47 93 GLU A O 1
ATOM 711 N N . LYS A 1 94 ? 0.106 16.369 54.592 1.00 56.44 94 LYS A N 1
ATOM 712 C CA . LYS A 1 94 ? 0.657 17.589 54.033 1.00 54.07 94 LYS A CA 1
ATOM 713 C C . LYS A 1 94 ? 1.948 17.816 54.808 1.00 49.97 94 LYS A C 1
ATOM 714 O O . LYS A 1 94 ? 1.966 17.770 56.036 1.00 47.51 94 LYS A O 1
ATOM 720 N N . LEU A 1 95 ? 3.037 18.028 54.084 1.00 46.97 95 LEU A N 1
ATOM 721 C CA . LEU A 1 95 ? 4.323 18.236 54.729 1.00 45.59 95 LEU A CA 1
ATOM 722 C C . LEU A 1 95 ? 4.998 19.531 54.303 1.00 43.73 95 LEU A C 1
ATOM 723 O O . LEU A 1 95 ? 5.038 19.864 53.113 1.00 40.45 95 LEU A O 1
ATOM 728 N N . VAL A 1 96 ? 5.532 20.245 55.290 1.00 42.71 96 VAL A N 1
ATOM 729 C CA . VAL A 1 96 ? 6.261 21.476 55.042 1.00 42.75 96 VAL A CA 1
ATOM 730 C C . VAL A 1 96 ? 7.680 21.195 55.489 1.00 41.55 96 VAL A C 1
ATOM 731 O O . VAL A 1 96 ? 7.931 20.993 56.672 1.00 40.42 96 VAL A O 1
ATOM 735 N N . ILE A 1 97 ? 8.606 21.159 54.536 1.00 41.74 97 ILE A N 1
ATOM 736 C CA . ILE A 1 97 ? 9.999 20.878 54.858 1.00 41.22 97 ILE A CA 1
ATOM 737 C C . ILE A 1 97 ? 10.906 22.035 54.497 1.00 41.58 97 ILE A C 1
ATOM 738 O O . ILE A 1 97 ? 11.060 22.358 53.320 1.00 43.13 97 ILE A O 1
ATOM 743 N N . PRO A 1 98 ? 11.492 22.704 55.495 1.00 41.86 98 PRO A N 1
ATOM 744 C CA . PRO A 1 98 ? 12.392 23.803 55.128 1.00 40.48 98 PRO A CA 1
ATOM 745 C C . PRO A 1 98 ? 13.705 23.184 54.619 1.00 38.86 98 PRO A C 1
ATOM 746 O O . PRO A 1 98 ? 14.187 22.209 55.190 1.00 37.40 98 PRO A O 1
ATOM 750 N N . TYR A 1 99 ? 14.262 23.737 53.541 1.00 39.02 99 TYR A N 1
ATOM 751 C CA . TYR A 1 99 ? 15.504 23.229 52.944 1.00 37.35 99 TYR A CA 1
ATOM 752 C C . TYR A 1 99 ? 16.612 22.924 53.932 1.00 36.61 99 TYR A C 1
ATOM 753 O O . TYR A 1 99 ? 17.339 21.950 53.772 1.00 34.55 99 TYR A O 1
ATOM 762 N N . ASN A 1 100 ? 16.740 23.756 54.956 1.00 38.01 100 ASN A N 1
ATOM 763 C CA . ASN A 1 100 ? 17.779 23.561 55.950 1.00 40.07 100 ASN A CA 1
ATOM 764 C C . ASN A 1 100 ? 17.488 22.427 56.925 1.00 40.56 100 ASN A C 1
ATOM 765 O O . ASN A 1 100 ? 18.302 22.106 57.787 1.00 42.71 100 ASN A O 1
ATOM 770 N N . ALA A 1 101 ? 16.328 21.805 56.775 1.00 41.29 101 ALA A N 1
ATOM 771 C CA . ALA A 1 101 ? 15.956 20.678 57.624 1.00 40.07 101 ALA A CA 1
ATOM 772 C C . ALA A 1 101 ? 16.296 19.368 56.903 1.00 39.07 101 ALA A C 1
ATOM 773 O O . ALA A 1 101 ? 16.356 18.312 57.525 1.00 38.81 101 ALA A O 1
ATOM 775 N N . ILE A 1 102 ? 16.509 19.449 55.590 1.00 36.98 102 ILE A N 1
ATOM 776 C CA . ILE A 1 102 ? 16.861 18.282 54.790 1.00 36.48 102 ILE A CA 1
ATOM 777 C C . ILE A 1 102 ? 18.242 17.781 55.189 1.00 36.53 102 ILE A C 1
ATOM 778 O O . ILE A 1 102 ? 19.185 18.556 55.302 1.00 38.16 102 ILE A O 1
ATOM 783 N N . ARG A 1 103 ? 18.361 16.481 55.392 1.00 36.95 103 ARG A N 1
ATOM 784 C CA . ARG A 1 103 ? 19.634 15.897 55.784 1.00 40.25 103 ARG A CA 1
ATOM 785 C C . ARG A 1 103 ? 20.240 15.172 54.595 1.00 38.63 103 ARG A C 1
ATOM 786 O O . ARG A 1 103 ? 21.445 15.167 54.397 1.00 37.10 103 ARG A O 1
ATOM 794 N N . GLY A 1 104 ? 19.385 14.545 53.800 1.00 39.85 104 GLY A N 1
ATOM 795 C CA . GLY A 1 104 ? 19.862 13.827 52.636 1.00 36.90 104 GLY A CA 1
ATOM 796 C C . GLY A 1 104 ? 18.850 13.863 51.520 1.00 35.00 104 GLY A C 1
ATOM 797 O O . GLY A 1 104 ? 17.655 13.990 51.770 1.00 35.32 104 GLY A O 1
ATOM 798 N N . PHE A 1 105 ? 19.348 13.757 50.292 1.00 33.80 105 PHE A N 1
ATOM 799 C CA . PHE A 1 105 ? 18.541 13.757 49.076 1.00 33.06 105 PHE A CA 1
ATOM 800 C C . PHE A 1 105 ? 19.132 12.691 48.169 1.00 34.64 105 PHE A C 1
ATOM 801 O O . PHE A 1 105 ? 20.307 12.760 47.825 1.00 33.91 105 PHE A O 1
ATOM 809 N N . TYR A 1 106 ? 18.323 11.706 47.784 1.00 37.49 106 TYR A N 1
ATOM 810 C CA . TYR A 1 106 ? 18.799 10.630 46.920 1.00 39.09 106 TYR A CA 1
ATOM 811 C C . TYR A 1 106 ? 17.827 10.389 45.777 1.00 39.44 106 TYR A C 1
ATOM 812 O O . TYR A 1 106 ? 16.612 10.442 45.949 1.00 39.45 106 TYR A O 1
ATOM 821 N N . ASP A 1 107 ? 18.385 10.146 44.602 1.00 40.11 107 ASP A N 1
ATOM 822 C CA . ASP A 1 107 ? 17.614 9.890 43.397 1.00 41.26 107 ASP A CA 1
ATOM 823 C C . ASP A 1 107 ? 18.109 8.542 42.866 1.00 43.61 107 ASP A C 1
ATOM 824 O O . ASP A 1 107 ? 19.041 8.492 42.062 1.00 43.56 107 ASP A O 1
ATOM 829 N N . PRO A 1 108 ? 17.493 7.430 43.315 1.00 45.65 108 PRO A N 1
ATOM 830 C CA . PRO A 1 108 ? 17.897 6.089 42.873 1.00 46.57 108 PRO A CA 1
ATOM 831 C C . PRO A 1 108 ? 18.004 5.944 41.361 1.00 47.26 108 PRO A C 1
ATOM 832 O O . PRO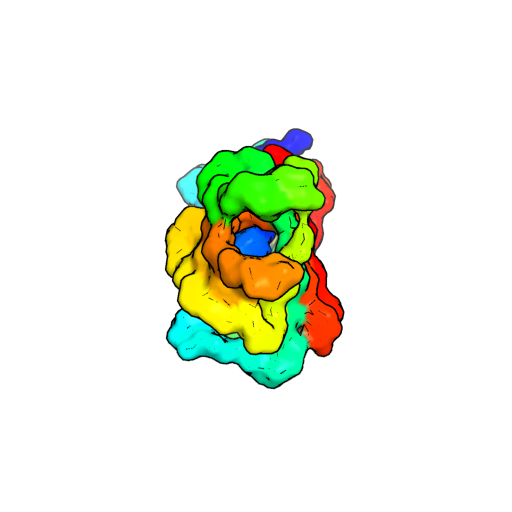 A 1 108 ? 18.839 5.193 40.864 1.00 47.53 108 PRO A O 1
ATOM 836 N N . SER A 1 109 ? 17.155 6.671 40.640 1.00 48.02 109 SER A N 1
ATOM 837 C CA . SER A 1 109 ? 17.128 6.645 39.177 1.00 48.90 109 SER A CA 1
ATOM 838 C C . SER A 1 109 ? 18.481 6.809 38.512 1.00 48.70 109 SER A C 1
ATOM 839 O O . SER A 1 109 ? 18.788 6.144 37.539 1.00 49.62 109 SER A O 1
ATOM 842 N N . VAL A 1 110 ? 19.283 7.720 39.034 1.00 49.15 110 VAL A N 1
ATOM 843 C CA . VAL A 1 110 ? 20.581 7.991 38.458 1.00 47.99 110 VAL A CA 1
ATOM 844 C C . VAL A 1 110 ? 21.628 7.986 39.548 1.00 49.07 110 VAL A C 1
ATOM 845 O O . VAL A 1 110 ? 22.623 8.689 39.458 1.00 49.27 110 VAL A O 1
ATOM 849 N N . ASN A 1 111 ? 21.384 7.197 40.583 1.00 51.16 111 ASN A N 1
ATOM 850 C CA . ASN A 1 111 ? 22.302 7.075 41.705 1.00 53.96 111 ASN A CA 1
ATOM 851 C C . ASN A 1 111 ? 22.992 8.387 42.087 1.00 53.73 111 ASN A C 1
ATOM 852 O O . ASN A 1 111 ? 24.216 8.472 42.090 1.00 53.48 111 ASN A O 1
ATOM 857 N N . PHE A 1 112 ? 22.189 9.403 42.403 1.00 52.87 112 PHE A N 1
ATOM 858 C CA . PHE A 1 112 ? 22.684 10.715 42.803 1.00 51.04 112 PHE A CA 1
ATOM 859 C C . PHE A 1 112 ? 22.264 11.002 44.235 1.00 51.30 112 PHE A C 1
ATOM 860 O O . PHE A 1 112 ? 21.073 11.085 44.528 1.00 51.79 112 PHE A O 1
ATOM 868 N N . GLU A 1 113 ? 23.233 11.167 45.130 1.00 51.24 113 GLU A N 1
ATOM 869 C CA . GLU A 1 113 ? 22.920 11.435 46.528 1.00 52.14 113 GLU A CA 1
ATOM 870 C C . GLU A 1 113 ? 23.629 12.661 47.083 1.00 52.34 113 GLU A C 1
ATOM 871 O O . GLU A 1 113 ? 24.764 12.943 46.723 1.00 54.11 113 GLU A O 1
ATOM 877 N N . LEU A 1 114 ? 22.947 13.395 47.955 1.00 52.38 114 LEU A N 1
ATOM 878 C CA . LEU A 1 114 ? 23.520 14.575 48.590 1.00 53.04 114 LEU A CA 1
ATOM 879 C C . LEU A 1 114 ? 23.270 14.473 50.083 1.00 55.04 114 LEU A C 1
ATOM 880 O O . LEU A 1 114 ? 22.216 14.022 50.505 1.00 55.32 114 LEU A O 1
ATOM 885 N N . GLU A 1 115 ? 24.244 14.877 50.884 1.00 58.87 115 GLU A N 1
ATOM 886 C CA . GLU A 1 115 ? 24.093 14.834 52.330 1.00 62.13 115 GLU A CA 1
ATOM 887 C C . GLU A 1 115 ? 24.452 16.185 52.924 1.00 62.90 115 GLU A C 1
ATOM 888 O O . GLU A 1 115 ? 25.263 16.914 52.375 1.00 63.08 115 GLU A O 1
ATOM 894 N N . PHE A 1 116 ? 23.836 16.524 54.045 1.00 65.49 116 PHE A N 1
ATOM 895 C CA . PHE A 1 116 ? 24.100 17.795 54.686 1.00 69.47 116 PHE A CA 1
ATOM 896 C C . PHE A 1 116 ? 24.211 17.614 56.193 1.00 73.52 116 PHE A C 1
ATOM 897 O O . PHE A 1 116 ? 23.980 16.528 56.719 1.00 72.89 116 PHE A O 1
ATOM 905 N N . ASP A 1 117 ? 24.589 18.683 56.881 1.00 79.63 117 ASP A N 1
ATOM 906 C CA . ASP A 1 117 ? 24.679 18.656 58.330 1.00 86.46 117 ASP A CA 1
ATOM 907 C C . ASP A 1 117 ? 23.357 19.260 58.789 1.00 89.76 117 ASP A C 1
ATOM 908 O O . ASP A 1 117 ? 23.284 20.435 59.144 1.00 90.31 117 ASP A O 1
ATOM 913 N N . VAL A 1 118 ? 22.311 18.439 58.752 1.00 93.92 118 VAL A N 1
ATOM 914 C CA . VAL A 1 118 ? 20.961 18.849 59.128 1.00 96.66 118 VAL A CA 1
ATOM 915 C C . VAL A 1 118 ? 20.791 19.337 60.571 1.00 98.80 118 VAL A C 1
ATOM 916 O O . VAL A 1 118 ? 19.981 20.232 60.824 1.00 99.86 118 VAL A O 1
ATOM 918 N N . PRO A 1 119 ? 21.532 18.754 61.539 1.00 99.78 119 PRO A N 1
ATOM 919 C CA . PRO A 1 119 ? 21.367 19.227 62.923 1.00 99.85 119 PRO A CA 1
ATOM 920 C C . PRO A 1 119 ? 21.735 20.700 63.127 1.00 99.91 119 PRO A C 1
ATOM 921 O O . PRO A 1 119 ? 20.879 21.457 63.644 1.00 99.34 119 PRO A O 1
ATOM 925 N N . ASP B 1 4 ? 16.456 10.166 33.218 1.00 95.09 4 ASP B N 1
ATOM 926 C CA . ASP B 1 4 ? 17.708 10.867 32.801 1.00 94.81 4 ASP B CA 1
ATOM 927 C C . ASP B 1 4 ? 17.473 12.347 32.485 1.00 93.79 4 ASP B C 1
ATOM 928 O O . ASP B 1 4 ? 18.419 13.095 32.243 1.00 93.20 4 ASP B O 1
ATOM 933 N N . HIS B 1 5 ? 16.208 12.758 32.504 1.00 92.38 5 HIS B N 1
ATOM 934 C CA . HIS B 1 5 ? 15.814 14.134 32.205 1.00 90.47 5 HIS B CA 1
ATOM 935 C C . HIS B 1 5 ? 16.465 15.199 33.088 1.00 87.76 5 HIS B C 1
ATOM 936 O O . HIS B 1 5 ? 16.415 16.387 32.772 1.00 87.08 5 HIS B O 1
ATOM 943 N N . ILE B 1 6 ? 17.059 14.787 34.201 1.00 84.49 6 ILE B N 1
ATOM 944 C CA . ILE B 1 6 ? 17.701 15.747 35.083 1.00 80.69 6 ILE B CA 1
ATOM 945 C C . ILE B 1 6 ? 19.210 15.613 35.009 1.00 79.55 6 ILE B C 1
ATOM 946 O O . ILE B 1 6 ? 19.767 14.533 35.208 1.00 79.23 6 ILE B O 1
ATOM 951 N N . ARG B 1 7 ? 19.866 16.725 34.713 1.00 77.91 7 ARG B N 1
ATOM 952 C CA . ARG B 1 7 ? 21.311 16.751 34.601 1.00 77.25 7 ARG B CA 1
ATOM 953 C C . ARG B 1 7 ? 21.937 17.173 35.917 1.00 75.06 7 ARG B C 1
ATOM 954 O O . ARG B 1 7 ? 22.467 18.277 36.028 1.00 75.80 7 ARG B O 1
ATOM 962 N N . TYR B 1 8 ? 21.874 16.293 36.911 1.00 71.48 8 TYR B N 1
ATOM 963 C CA . TYR B 1 8 ? 22.433 16.590 38.224 1.00 68.06 8 TYR B CA 1
ATOM 964 C C . TYR B 1 8 ? 23.885 17.028 38.157 1.00 66.53 8 TYR B C 1
ATOM 965 O O . TYR B 1 8 ? 24.294 17.949 38.856 1.00 66.09 8 TYR B O 1
ATOM 974 N N . ASP B 1 9 ? 24.661 16.364 37.313 1.00 65.38 9 ASP B N 1
ATOM 975 C CA . ASP B 1 9 ? 26.072 16.681 37.156 1.00 63.62 9 ASP B CA 1
ATOM 976 C C . ASP B 1 9 ? 26.283 18.127 36.705 1.00 61.32 9 ASP B C 1
ATOM 977 O O . ASP B 1 9 ? 27.181 18.810 37.200 1.00 61.25 9 ASP B O 1
ATOM 982 N N . ILE B 1 10 ? 25.464 18.594 35.767 1.00 57.69 10 ILE B N 1
ATOM 983 C CA . ILE B 1 10 ? 25.587 19.964 35.289 1.00 54.49 10 ILE B CA 1
ATOM 984 C C . ILE B 1 10 ? 25.201 20.890 36.417 1.00 52.52 10 ILE B C 1
ATOM 985 O O . ILE B 1 10 ? 25.957 21.782 36.788 1.00 53.89 10 ILE B O 1
ATOM 990 N N . LEU B 1 11 ? 24.015 20.667 36.961 1.00 50.56 11 LEU B N 1
ATOM 991 C CA . LEU B 1 11 ? 23.508 21.474 38.054 1.00 48.67 11 LEU B CA 1
ATOM 992 C C . LEU B 1 11 ? 24.502 21.625 39.211 1.00 47.30 11 LEU B C 1
ATOM 993 O O . LEU B 1 11 ? 24.677 22.719 39.759 1.00 46.52 11 LEU B O 1
ATOM 998 N N . ALA B 1 12 ? 25.147 20.524 39.578 1.00 43.81 12 ALA B N 1
ATOM 999 C CA . ALA B 1 12 ? 26.100 20.542 40.665 1.00 42.80 12 ALA B CA 1
ATOM 1000 C C . ALA B 1 12 ? 27.298 21.407 40.313 1.00 43.26 12 ALA B C 1
ATOM 1001 O O . ALA B 1 12 ? 27.690 22.280 41.088 1.00 43.70 12 ALA B O 1
ATOM 1003 N N . GLN B 1 13 ? 27.874 21.174 39.139 1.00 43.85 13 GLN B N 1
ATOM 1004 C CA . GLN B 1 13 ? 29.025 21.942 38.707 1.00 44.28 13 GLN B CA 1
ATOM 1005 C C . GLN B 1 13 ? 28.737 23.423 38.521 1.00 44.12 13 GLN B C 1
ATOM 1006 O O . GLN B 1 13 ? 29.617 24.237 38.724 1.00 44.81 13 GLN B O 1
ATOM 1012 N N . ASP B 1 14 ? 27.527 23.799 38.138 1.00 44.63 14 ASP B N 1
ATOM 1013 C CA . ASP B 1 14 ? 27.250 25.225 38.035 1.00 47.59 14 ASP B CA 1
ATOM 1014 C C . ASP B 1 14 ? 27.223 25.753 39.468 1.00 47.76 14 ASP B C 1
ATOM 1015 O O . ASP B 1 14 ? 27.764 26.821 39.763 1.00 48.92 14 ASP B O 1
ATOM 1020 N N . ALA B 1 15 ? 26.580 24.991 40.353 1.00 44.99 15 ALA B N 1
ATOM 1021 C CA . ALA B 1 15 ? 26.466 25.350 41.759 1.00 40.87 15 ALA B CA 1
ATOM 1022 C C . ALA B 1 15 ? 27.840 25.524 42.388 1.00 39.75 15 ALA B C 1
ATOM 1023 O O . ALA B 1 15 ? 28.080 26.500 43.105 1.00 39.94 15 ALA B O 1
ATOM 1025 N N . LEU B 1 16 ? 28.734 24.576 42.136 1.00 36.61 16 LEU B N 1
ATOM 1026 C CA . LEU B 1 16 ? 30.067 24.644 42.704 1.00 37.69 16 LEU B CA 1
ATOM 1027 C C . LEU B 1 16 ? 30.873 25.747 42.048 1.00 39.60 16 LEU B C 1
ATOM 1028 O O . LEU B 1 16 ? 31.667 26.447 42.686 1.00 38.72 16 LEU B O 1
ATOM 1033 N N . ARG B 1 17 ? 30.654 25.875 40.749 1.00 40.19 17 ARG B N 1
ATOM 1034 C CA . ARG B 1 17 ? 31.305 26.877 39.953 1.00 38.90 17 ARG B CA 1
ATOM 1035 C C . ARG B 1 17 ? 30.982 28.186 40.672 1.00 37.30 17 ARG B C 1
ATOM 1036 O O . ARG B 1 17 ? 31.867 28.990 40.938 1.00 39.81 17 ARG B O 1
ATOM 1044 N N . GLY B 1 18 ? 29.711 28.376 41.010 1.00 34.08 18 GLY B N 1
ATOM 1045 C CA . GLY B 1 18 ? 29.283 29.595 41.689 1.00 33.88 18 GLY B CA 1
ATOM 1046 C C . GLY B 1 18 ? 29.834 29.829 43.093 1.00 33.53 18 GLY B C 1
ATOM 1047 O O . GLY B 1 18 ? 29.619 30.886 43.686 1.00 28.50 18 GLY B O 1
ATOM 1048 N N . VAL B 1 19 ? 30.514 28.827 43.637 1.00 34.50 19 VAL B N 1
ATOM 1049 C CA . VAL B 1 19 ? 31.127 28.945 44.950 1.00 36.64 19 VAL B CA 1
ATOM 1050 C C . VAL B 1 19 ? 32.461 29.657 44.692 1.00 38.59 19 VAL B C 1
ATOM 1051 O O . VAL B 1 19 ? 32.869 30.557 45.436 1.00 39.12 19 VAL B O 1
ATOM 1055 N N . ILE B 1 20 ? 33.120 29.247 43.611 1.00 39.33 20 ILE B N 1
ATOM 1056 C CA . ILE B 1 20 ? 34.374 29.845 43.205 1.00 38.92 20 ILE B CA 1
ATOM 1057 C C . ILE B 1 20 ? 34.112 31.311 42.898 1.00 39.44 20 ILE B C 1
ATOM 1058 O O . ILE B 1 20 ? 34.946 32.160 43.207 1.00 40.33 20 ILE B O 1
ATOM 1063 N N . ARG B 1 21 ? 32.957 31.603 42.298 1.00 39.20 21 ARG B N 1
ATOM 1064 C CA . ARG B 1 21 ? 32.590 32.983 41.992 1.00 41.68 21 ARG B CA 1
ATOM 1065 C C . ARG B 1 21 ? 32.470 33.808 43.278 1.00 42.41 21 ARG B C 1
ATOM 1066 O O . ARG B 1 21 ? 33.039 34.895 43.373 1.00 43.69 21 ARG B O 1
ATOM 1074 N N . LYS B 1 22 ? 31.728 33.289 44.257 1.00 41.92 22 LYS B N 1
ATOM 1075 C CA . LYS B 1 22 ? 31.529 33.962 45.545 1.00 42.44 22 LYS B CA 1
ATOM 1076 C C . LYS B 1 22 ? 32.851 34.229 46.264 1.00 41.22 22 LYS B C 1
ATOM 1077 O O . LYS B 1 22 ? 33.084 35.329 46.767 1.00 38.72 22 LYS B O 1
ATOM 1083 N N . VAL B 1 23 ? 33.695 33.202 46.317 1.00 40.06 23 VAL B N 1
ATOM 1084 C CA . VAL B 1 23 ? 34.990 33.270 46.982 1.00 40.91 23 VAL B CA 1
ATOM 1085 C C . VAL B 1 23 ? 35.882 34.378 46.451 1.00 43.18 23 VAL B C 1
ATOM 1086 O O . VAL B 1 23 ? 36.046 35.422 47.083 1.00 43.78 23 VAL B O 1
ATOM 1090 N N . LEU B 1 24 ? 36.470 34.157 45.284 1.00 45.97 24 LEU B N 1
ATOM 1091 C CA . LEU B 1 24 ? 37.345 35.172 44.741 1.00 46.17 24 LEU B CA 1
ATOM 1092 C C . LEU B 1 24 ? 36.518 36.435 44.512 1.00 44.97 24 LEU B C 1
ATOM 1093 O O . LEU B 1 24 ? 37.045 37.511 44.286 1.00 44.39 24 LEU B O 1
ATOM 1098 N N . GLY B 1 25 ? 35.207 36.303 44.621 1.00 45.20 25 GLY B N 1
ATOM 1099 C CA . GLY B 1 25 ? 34.362 37.468 44.468 1.00 47.48 25 GLY B CA 1
ATOM 1100 C C . GLY B 1 25 ? 34.532 38.382 45.672 1.00 48.77 25 GLY B C 1
ATOM 1101 O O . GLY B 1 25 ? 34.428 39.599 45.555 1.00 48.78 25 GLY B O 1
ATOM 1102 N N . GLU B 1 26 ? 34.781 37.805 46.844 1.00 50.24 26 GLU B N 1
ATOM 1103 C CA . GLU B 1 26 ? 34.962 38.629 48.024 1.00 51.79 26 GLU B CA 1
ATOM 1104 C C . GLU B 1 26 ? 36.441 38.886 48.309 1.00 53.43 26 GLU B C 1
ATOM 1105 O O . GLU B 1 26 ? 36.778 39.728 49.133 1.00 54.73 26 GLU B O 1
ATOM 1111 N N . VAL B 1 27 ? 37.322 38.173 47.614 1.00 54.59 27 VAL B N 1
ATOM 1112 C CA . VAL B 1 27 ? 38.758 38.386 47.764 1.00 55.93 27 VAL B CA 1
ATOM 1113 C C . VAL B 1 27 ? 39.085 39.654 46.983 1.00 58.26 27 VAL B C 1
ATOM 1114 O O . VAL B 1 27 ? 39.925 40.454 47.381 1.00 60.03 27 VAL B O 1
ATOM 1118 N N . ALA B 1 28 ? 38.404 39.828 45.859 1.00 59.85 28 ALA B N 1
ATOM 1119 C CA . ALA B 1 28 ? 38.613 40.985 45.009 1.00 61.55 28 ALA B CA 1
ATOM 1120 C C . ALA B 1 28 ? 37.922 42.206 45.584 1.00 62.31 28 ALA B C 1
ATOM 1121 O O . ALA B 1 28 ? 38.311 43.336 45.305 1.00 63.38 28 ALA B O 1
ATOM 1123 N N . ALA B 1 29 ? 36.892 41.976 46.386 1.00 63.13 29 ALA B N 1
ATOM 1124 C CA . ALA B 1 29 ? 36.149 43.075 46.987 1.00 63.96 29 ALA B CA 1
ATOM 1125 C C . ALA B 1 29 ? 37.065 43.904 47.873 1.00 64.71 29 ALA B C 1
ATOM 1126 O O . ALA B 1 29 ? 37.019 45.135 47.867 1.00 64.28 29 ALA B O 1
ATOM 1128 N N . THR B 1 30 ? 37.905 43.207 48.627 1.00 65.44 30 THR B N 1
ATOM 1129 C CA . THR B 1 30 ? 38.830 43.837 49.550 1.00 65.22 30 THR B CA 1
ATOM 1130 C C . THR B 1 30 ? 40.239 43.931 48.981 1.00 64.95 30 THR B C 1
ATOM 1131 O O . THR B 1 30 ? 41.134 44.488 49.611 1.00 69.25 30 THR B O 1
ATOM 1135 N N . GLY B 1 31 ? 40.443 43.372 47.796 1.00 61.99 31 GLY B N 1
ATOM 1136 C CA . GLY B 1 31 ? 41.764 43.415 47.200 1.00 60.87 31 GLY B CA 1
ATOM 1137 C C . GLY B 1 31 ? 42.745 42.477 47.878 1.00 62.29 31 GLY B C 1
ATOM 1138 O O . GLY B 1 31 ? 43.674 41.974 47.239 1.00 67.67 31 GLY B O 1
ATOM 1139 N N . ARG B 1 32 ? 42.547 42.227 49.168 1.00 62.03 32 ARG B N 1
ATOM 1140 C CA . ARG B 1 32 ? 43.445 41.336 49.884 1.00 62.01 32 ARG B CA 1
ATOM 1141 C C . ARG B 1 32 ? 42.877 39.933 50.028 1.00 62.52 32 ARG B C 1
ATOM 1142 O O . ARG B 1 32 ? 41.668 39.729 49.990 1.00 61.36 32 ARG B O 1
ATOM 1144 N N . LEU B 1 33 ? 43.776 38.974 50.193 1.00 62.96 33 LEU B N 1
ATOM 1145 C CA . LEU B 1 33 ? 43.425 37.576 50.364 1.00 64.22 33 LEU B CA 1
ATOM 1146 C C . LEU B 1 33 ? 43.456 37.243 51.873 1.00 65.76 33 LEU B C 1
ATOM 1147 O O . LEU B 1 33 ? 44.458 37.471 52.546 1.00 68.06 33 LEU B O 1
ATOM 1152 N N . PRO B 1 34 ? 42.351 36.702 52.421 1.00 66.01 34 PRO B N 1
ATOM 1153 C CA . PRO B 1 34 ? 42.212 36.346 53.840 1.00 64.72 34 PRO B CA 1
ATOM 1154 C C . PRO B 1 34 ? 43.181 35.334 54.427 1.00 63.89 34 PRO B C 1
ATOM 1155 O O . PRO B 1 34 ? 43.549 34.356 53.780 1.00 63.52 34 PRO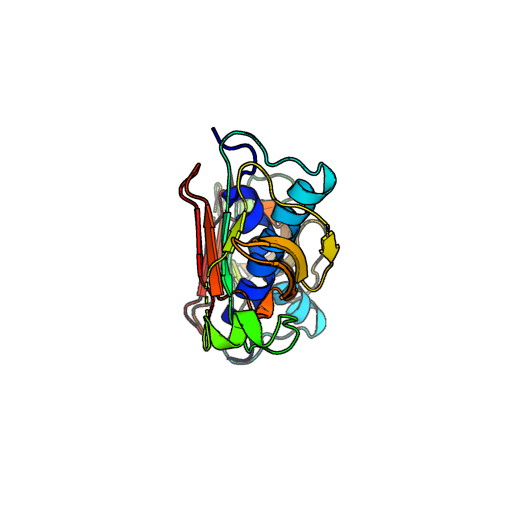 B O 1
ATOM 1159 N N . GLY B 1 35 ? 43.567 35.580 55.676 1.00 63.04 35 GLY B N 1
ATOM 1160 C CA . GLY B 1 35 ? 44.478 34.692 56.375 1.00 61.76 35 GLY B CA 1
ATOM 1161 C C . GLY B 1 35 ? 45.572 34.121 55.502 1.00 60.81 35 GLY B C 1
ATOM 1162 O O . GLY B 1 35 ? 46.085 34.807 54.620 1.00 61.42 35 GLY B O 1
ATOM 1163 N N . ASP B 1 36 ? 45.932 32.866 55.751 1.00 59.99 36 ASP B N 1
ATOM 1164 C CA . ASP B 1 36 ? 46.974 32.198 54.981 1.00 60.21 36 ASP B CA 1
ATOM 1165 C C . ASP B 1 36 ? 46.397 31.452 53.770 1.00 60.90 36 ASP B C 1
ATOM 1166 O O . ASP B 1 36 ? 46.961 30.449 53.320 1.00 60.17 36 ASP B O 1
ATOM 1168 N N . HIS B 1 37 ? 45.276 31.952 53.247 1.00 61.50 37 HIS B N 1
ATOM 1169 C CA . HIS B 1 37 ? 44.611 31.356 52.089 1.00 61.71 37 HIS B CA 1
ATOM 1170 C C . HIS B 1 37 ? 45.299 31.713 50.778 1.00 63.13 37 HIS B C 1
ATOM 1171 O O . HIS B 1 37 ? 46.105 32.641 50.723 1.00 65.35 37 HIS B O 1
ATOM 1178 N N . HIS B 1 38 ? 44.969 30.961 49.729 1.00 62.79 38 HIS B N 1
ATOM 1179 C CA . HIS B 1 38 ? 45.479 31.179 48.372 1.00 61.42 38 HIS B CA 1
ATOM 1180 C C . HIS B 1 38 ? 44.952 30.083 47.451 1.00 60.77 38 HIS B C 1
ATOM 1181 O O . HIS B 1 38 ? 44.762 28.939 47.873 1.00 60.34 38 HIS B O 1
ATOM 1188 N N . PHE B 1 39 ? 44.714 30.440 46.193 1.00 59.50 39 PHE B N 1
ATOM 1189 C CA . PHE B 1 39 ? 44.147 29.503 45.237 1.00 59.21 39 PHE B CA 1
ATOM 1190 C C . PHE B 1 39 ? 45.019 29.099 44.048 1.00 60.63 39 PHE B C 1
ATOM 1191 O O . PHE B 1 39 ? 45.825 29.879 43.552 1.00 62.32 39 PHE B O 1
ATOM 1199 N N . PHE B 1 40 ? 44.814 27.870 43.587 1.00 61.47 40 PHE B N 1
ATOM 1200 C CA . PHE B 1 40 ? 45.508 27.312 42.432 1.00 61.20 40 PHE B CA 1
ATOM 1201 C C . PHE B 1 40 ? 44.425 27.035 41.399 1.00 59.52 40 PHE B C 1
ATOM 1202 O O . PHE B 1 40 ? 43.924 25.914 41.316 1.00 59.47 40 PHE B O 1
ATOM 1210 N N . ILE B 1 41 ? 44.053 28.036 40.615 1.00 56.29 41 ILE B N 1
ATOM 1211 C CA . ILE B 1 41 ? 43.018 27.819 39.625 1.00 54.21 41 ILE B CA 1
ATOM 1212 C C . ILE B 1 41 ? 43.550 27.309 38.292 1.00 54.96 41 ILE B C 1
ATOM 1213 O O . ILE B 1 41 ? 44.322 27.985 37.623 1.00 56.20 41 ILE B O 1
ATOM 1218 N N . THR B 1 42 ? 43.122 26.111 37.914 1.00 54.71 42 THR B N 1
ATOM 1219 C CA . THR B 1 42 ? 43.532 25.490 36.660 1.00 54.52 42 THR B CA 1
ATOM 1220 C C . THR B 1 42 ? 42.409 25.627 35.634 1.00 55.95 42 THR B C 1
ATOM 1221 O O . THR B 1 42 ? 41.278 25.222 35.898 1.00 57.05 42 THR B O 1
ATOM 1225 N N . PHE B 1 43 ? 42.719 26.188 34.466 1.00 56.98 43 PHE B N 1
ATOM 1226 C CA . PHE B 1 43 ? 41.705 26.385 33.428 1.00 58.18 43 PHE B CA 1
ATOM 1227 C C . PHE B 1 43 ? 42.142 25.974 32.019 1.00 57.57 43 PHE B C 1
ATOM 1228 O O . PHE B 1 43 ? 43.287 25.593 31.803 1.00 57.89 43 PHE B O 1
ATOM 1236 N N . LEU B 1 44 ? 41.207 26.047 31.073 1.00 56.80 44 LEU B N 1
ATOM 1237 C CA . LEU B 1 44 ? 41.470 25.707 29.675 1.00 56.22 44 LEU B CA 1
ATOM 1238 C C . LEU B 1 44 ? 41.810 26.954 28.864 1.00 55.38 44 LEU B C 1
ATOM 1239 O O . LEU B 1 44 ? 40.950 27.776 28.553 1.00 54.47 44 LEU B O 1
ATOM 1244 N N . THR B 1 45 ? 43.082 27.074 28.517 1.00 55.60 45 THR B N 1
ATOM 1245 C CA . THR B 1 45 ? 43.583 28.213 27.766 1.00 55.63 45 THR B CA 1
ATOM 1246 C C . THR B 1 45 ? 42.826 28.497 26.473 1.00 55.19 45 THR B C 1
ATOM 1247 O O . THR B 1 45 ? 42.757 29.646 26.034 1.00 56.67 45 THR B O 1
ATOM 1251 N N . GLY B 1 46 ? 42.253 27.457 25.871 1.00 54.48 46 GLY B N 1
ATOM 1252 C CA . GLY B 1 46 ? 41.527 27.633 24.626 1.00 50.89 46 GLY B CA 1
ATOM 1253 C C . GLY B 1 46 ? 40.017 27.551 24.732 1.00 49.04 46 GLY B C 1
ATOM 1254 O O . GLY B 1 46 ? 39.325 27.508 23.723 1.00 50.13 46 GLY B O 1
ATOM 1255 N N . ALA B 1 47 ? 39.492 27.531 25.948 1.00 47.64 47 ALA B N 1
ATOM 1256 C CA . ALA B 1 47 ? 38.045 27.453 26.139 1.00 45.32 47 ALA B CA 1
ATOM 1257 C C . ALA B 1 47 ? 37.358 28.731 25.670 1.00 43.05 47 ALA B C 1
ATOM 1258 O O . ALA B 1 47 ? 37.951 29.810 25.650 1.00 42.96 47 ALA B O 1
ATOM 1260 N N . PRO B 1 48 ? 36.094 28.621 25.265 1.00 40.24 48 PRO B N 1
ATOM 1261 C CA . PRO B 1 48 ? 35.361 29.803 24.807 1.00 40.27 48 PRO B CA 1
ATOM 1262 C C . PRO B 1 48 ? 35.340 30.809 25.950 1.00 40.74 48 PRO B C 1
ATOM 1263 O O . PRO B 1 48 ? 35.400 30.417 27.115 1.00 42.48 48 PRO B O 1
ATOM 1267 N N . GLY B 1 49 ? 35.249 32.094 25.637 1.00 40.07 49 GLY B N 1
ATOM 1268 C CA . GLY B 1 49 ? 35.195 33.079 26.702 1.00 39.03 49 GLY B CA 1
ATOM 1269 C C . GLY B 1 49 ? 36.532 33.473 27.293 1.00 38.74 49 GLY B C 1
ATOM 1270 O O . GLY B 1 49 ? 36.654 34.560 27.855 1.00 39.57 49 GLY B O 1
ATOM 1271 N N . VAL B 1 50 ? 37.527 32.598 27.191 1.00 38.96 50 VAL B N 1
ATOM 1272 C CA . VAL B 1 50 ? 38.859 32.894 27.704 1.00 40.98 50 VAL B CA 1
ATOM 1273 C C . VAL B 1 50 ? 39.525 33.983 26.871 1.00 43.87 50 VAL B C 1
ATOM 1274 O O . VAL B 1 50 ? 39.43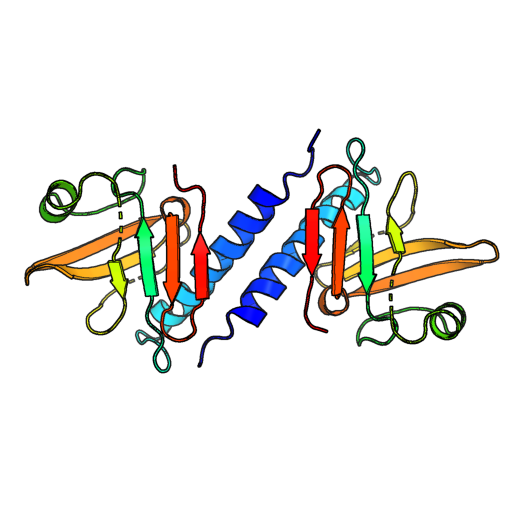8 33.976 25.640 1.00 44.65 50 VAL B O 1
ATOM 1278 N N . ARG B 1 51 ? 40.182 34.915 27.553 1.00 45.77 51 ARG B N 1
ATOM 1279 C CA . ARG B 1 51 ? 40.893 36.019 26.906 1.00 47.54 51 ARG B CA 1
ATOM 1280 C C . ARG B 1 51 ? 42.344 35.942 27.389 1.00 50.61 51 ARG B C 1
ATOM 1281 O O . ARG B 1 51 ? 42.648 36.226 28.539 1.00 48.60 51 ARG B O 1
ATOM 1289 N N . ILE B 1 52 ? 43.245 35.559 26.502 1.00 56.12 52 ILE B N 1
ATOM 1290 C CA . ILE B 1 52 ? 44.643 35.423 26.872 1.00 61.40 52 ILE B CA 1
ATOM 1291 C C . ILE B 1 52 ? 45.480 36.153 25.802 1.00 65.79 52 ILE B C 1
ATOM 1292 O O . ILE B 1 52 ? 44.986 37.063 25.143 1.00 65.47 52 ILE B O 1
ATOM 1297 N N . SER B 1 53 ? 46.746 35.785 25.650 1.00 71.46 53 SER B N 1
ATOM 1298 C CA . SER B 1 53 ? 47.595 36.394 24.628 1.00 76.47 53 SER B CA 1
ATOM 1299 C C . SER B 1 53 ? 48.189 35.243 23.836 1.00 79.11 53 SER B C 1
ATOM 1300 O O . SER B 1 53 ? 48.295 34.135 24.359 1.00 80.54 53 SER B O 1
ATOM 1303 N N . GLN B 1 54 ? 48.558 35.478 22.581 1.00 81.49 54 GLN B N 1
ATOM 1304 C CA . GLN B 1 54 ? 49.150 34.406 21.789 1.00 83.95 54 GLN B CA 1
ATOM 1305 C C . GLN B 1 54 ? 50.406 33.977 22.515 1.00 84.52 54 GLN B C 1
ATOM 1306 O O . GLN B 1 54 ? 50.836 32.833 22.414 1.00 82.71 54 GLN B O 1
ATOM 1312 N N . HIS B 1 55 ? 50.980 34.915 23.260 1.00 86.87 55 HIS B N 1
ATOM 1313 C CA . HIS B 1 55 ? 52.179 34.652 24.029 1.00 90.04 55 HIS B CA 1
ATOM 1314 C C . HIS B 1 55 ? 51.929 33.517 25.021 1.00 91.50 55 HIS B C 1
ATOM 1315 O O . HIS B 1 55 ? 52.584 32.476 24.961 1.00 92.17 55 HIS B O 1
ATOM 1322 N N . LEU B 1 56 ? 50.976 33.721 25.930 1.00 93.21 56 LEU B N 1
ATOM 1323 C CA . LEU B 1 56 ? 50.639 32.714 26.939 1.00 94.27 56 LEU B CA 1
ATOM 1324 C C . LEU B 1 56 ? 50.101 31.423 26.325 1.00 95.09 56 LEU B C 1
ATOM 1325 O O . LEU B 1 56 ? 50.439 30.326 26.770 1.00 95.06 56 LEU B O 1
ATOM 1330 N N . LYS B 1 57 ? 49.259 31.562 25.306 1.00 96.28 57 LYS B N 1
ATOM 1331 C CA . LYS B 1 57 ? 48.668 30.414 24.623 1.00 97.53 57 LYS B CA 1
ATOM 1332 C C . LYS B 1 57 ? 49.741 29.599 23.908 1.00 97.90 57 LYS B C 1
ATOM 1333 O O . LYS B 1 57 ? 49.597 28.392 23.722 1.00 98.18 57 LYS B O 1
ATOM 1339 N N . SER B 1 58 ? 50.813 30.270 23.499 1.00 98.33 58 SER B N 1
ATOM 1340 C CA . SER B 1 58 ? 51.916 29.604 22.822 1.00 99.08 58 SER B CA 1
ATOM 1341 C C . SER B 1 58 ? 52.873 29.131 23.901 1.00 99.20 58 SER B C 1
ATOM 1342 O O . SER B 1 58 ? 54.043 28.845 23.644 1.00 99.22 58 SER B O 1
ATOM 1345 N N . LYS B 1 59 ? 52.359 29.060 25.121 1.00 99.31 59 LYS B N 1
ATOM 1346 C CA . LYS B 1 59 ? 53.155 28.633 26.255 1.00 99.63 59 LYS B CA 1
ATOM 1347 C C . LYS B 1 59 ? 52.429 27.511 27.007 1.00 100.00 59 LYS B C 1
ATOM 1348 O O . LYS B 1 59 ? 53.069 26.597 27.528 1.00 100.00 59 LYS B O 1
ATOM 1354 N N . TYR B 1 60 ? 51.096 27.582 27.047 1.00 99.80 60 TYR B N 1
ATOM 1355 C CA . TYR B 1 60 ? 50.272 26.570 27.723 1.00 99.35 60 TYR B CA 1
ATOM 1356 C C . TYR B 1 60 ? 49.107 26.133 26.835 1.00 98.90 60 TYR B C 1
ATOM 1357 O O . TYR B 1 60 ? 47.955 26.130 27.268 1.00 99.24 60 TYR B O 1
ATOM 1366 N N . ALA B 1 61 ? 49.429 25.759 25.601 1.00 98.20 61 ALA B N 1
ATOM 1367 C CA . ALA B 1 61 ? 48.460 25.328 24.587 1.00 96.81 61 ALA B CA 1
ATOM 1368 C C . ALA B 1 61 ? 47.111 24.738 25.032 1.00 95.47 61 ALA B C 1
ATOM 1369 O O . ALA B 1 61 ? 46.067 25.116 24.486 1.00 94.52 61 ALA B O 1
ATOM 1371 N N . GLU B 1 62 ? 47.122 23.815 25.995 1.00 93.38 62 GLU B N 1
ATOM 1372 C CA . GLU B 1 62 ? 45.877 23.188 26.451 1.00 91.26 62 GLU B CA 1
ATOM 1373 C C . GLU B 1 62 ? 45.287 23.751 27.734 1.00 89.25 62 GLU B C 1
ATOM 1374 O O . GLU B 1 62 ? 44.150 24.226 27.752 1.00 88.31 62 GLU B O 1
ATOM 1380 N N . GLN B 1 63 ? 46.047 23.668 28.817 1.00 87.06 63 GLN B N 1
ATOM 1381 C CA . GLN B 1 63 ? 45.577 24.194 30.082 1.00 85.07 63 GLN B CA 1
ATOM 1382 C C . GLN B 1 63 ? 46.714 24.757 30.919 1.00 83.66 63 GLN B C 1
ATOM 1383 O O . GLN B 1 63 ? 47.803 24.191 30.992 1.00 82.67 63 GLN B O 1
ATOM 1397 N N . THR B 1 65 ? 47.813 26.743 34.764 1.00 76.70 65 THR B N 1
ATOM 1398 C CA . THR B 1 65 ? 47.429 26.823 36.167 1.00 73.48 65 THR B CA 1
ATOM 1399 C C . THR B 1 65 ? 48.001 28.041 36.877 1.00 72.12 65 THR B C 1
ATOM 1400 O O . THR B 1 65 ? 49.167 28.058 37.253 1.00 71.69 65 THR B O 1
ATOM 1404 N N . ILE B 1 66 ? 47.174 29.061 37.061 1.00 70.75 66 ILE B N 1
ATOM 1405 C CA . ILE B 1 66 ? 47.611 30.265 37.746 1.00 70.41 66 ILE B CA 1
ATOM 1406 C C . ILE B 1 66 ? 47.622 30.014 39.252 1.00 69.60 66 ILE B C 1
ATOM 1407 O O . ILE B 1 66 ? 47.183 28.960 39.704 1.00 71.57 66 ILE B O 1
ATOM 1412 N N . VAL B 1 67 ? 48.127 30.975 40.024 1.00 67.59 67 VAL B N 1
ATOM 1413 C CA . VAL B 1 67 ? 48.188 30.853 41.484 1.00 65.30 67 VAL B CA 1
ATOM 1414 C C . VAL B 1 67 ? 47.947 32.197 42.157 1.00 62.91 67 VAL B C 1
ATOM 1415 O O . VAL B 1 67 ? 48.849 33.016 42.226 1.00 64.82 67 VAL B O 1
ATOM 1419 N N . ILE B 1 68 ? 46.741 32.425 42.662 1.00 59.84 68 ILE B N 1
ATOM 1420 C CA . ILE B 1 68 ? 46.433 33.695 43.313 1.00 60.00 68 ILE B CA 1
ATOM 1421 C C . ILE B 1 68 ? 46.900 33.688 44.767 1.00 59.21 68 ILE B C 1
ATOM 1422 O O . ILE B 1 68 ? 46.247 33.119 45.640 1.00 61.26 68 ILE B O 1
ATOM 1427 N N . GLN B 1 69 ? 48.032 34.330 45.032 1.00 55.23 69 GLN B N 1
ATOM 1428 C CA . GLN B 1 69 ? 48.587 34.365 46.386 1.00 53.70 69 GLN B CA 1
ATOM 1429 C C . GLN B 1 69 ? 48.954 35.790 46.829 1.00 57.86 69 GLN B C 1
ATOM 1430 O O . GLN B 1 69 ? 48.458 36.770 46.242 1.00 60.61 69 GLN B O 1
ATOM 1436 N N . HIS B 1 70 ? 49.812 35.889 47.852 1.00 54.84 70 HIS B N 1
ATOM 1437 C CA . HIS B 1 70 ? 50.264 37.171 48.424 1.00 55.42 70 HIS B CA 1
ATOM 1438 C C . HIS B 1 70 ? 49.694 38.398 47.674 1.00 56.15 70 HIS B C 1
ATOM 1439 O O . HIS B 1 70 ? 48.686 38.980 48.117 1.00 60.96 70 HIS B O 1
ATOM 1441 N N . GLN B 1 71 ? 50.319 38.775 46.547 1.00 59.90 71 GLN B N 1
ATOM 1442 C CA . GLN B 1 71 ? 49.833 39.904 45.729 1.00 59.85 71 GLN B CA 1
ATOM 1443 C C . GLN B 1 71 ? 49.759 39.687 44.193 1.00 55.66 71 GLN B C 1
ATOM 1444 O O . GLN B 1 71 ? 50.748 39.398 43.495 1.00 55.06 71 GLN B O 1
ATOM 1450 N N . PHE B 1 72 ? 48.530 39.852 43.716 1.00 57.17 72 PHE B N 1
ATOM 1451 C CA . PHE B 1 72 ? 48.079 39.710 42.331 1.00 55.63 72 PHE B CA 1
ATOM 1452 C C . PHE B 1 72 ? 47.467 41.096 42.149 1.00 56.11 72 PHE B C 1
ATOM 1453 O O . PHE B 1 72 ? 47.446 41.888 43.100 1.00 56.03 72 PHE B O 1
ATOM 1461 N N . TRP B 1 73 ? 46.912 41.385 40.982 1.00 58.25 73 TRP B N 1
ATOM 1462 C CA . TRP B 1 73 ? 46.349 42.714 40.787 1.00 60.05 73 TRP B CA 1
ATOM 1463 C C . TRP B 1 73 ? 45.188 42.789 39.805 1.00 60.96 73 TRP B C 1
ATOM 1464 O O . TRP B 1 73 ? 44.926 41.857 39.040 1.00 61.89 73 TRP B O 1
ATOM 1475 N N . ASP B 1 74 ? 44.492 43.918 39.843 1.00 63.79 74 ASP B N 1
ATOM 1476 C CA . ASP B 1 74 ? 43.371 44.166 38.946 1.00 65.43 74 ASP B CA 1
ATOM 1477 C C . ASP B 1 74 ? 42.285 43.092 38.927 1.00 64.97 74 ASP B C 1
ATOM 1478 O O . ASP B 1 74 ? 41.467 43.070 37.995 1.00 65.25 74 ASP B O 1
ATOM 1491 N N . LYS B 1 76 ? 39.028 41.479 38.991 1.00 63.49 76 LYS B N 1
ATOM 1492 C CA . LYS B 1 76 ? 37.645 41.926 38.938 1.00 64.26 76 LYS B CA 1
ATOM 1493 C C . LYS B 1 76 ? 36.872 40.639 38.772 1.00 62.93 76 LYS B C 1
ATOM 1494 O O . LYS B 1 76 ? 37.340 39.708 38.116 1.00 64.04 76 LYS B O 1
ATOM 1500 N N . VAL B 1 77 ? 35.701 40.571 39.385 1.00 62.73 77 VAL B N 1
ATOM 1501 C CA . VAL B 1 77 ? 34.915 39.356 39.325 1.00 62.65 77 VAL B CA 1
ATOM 1502 C C . VAL B 1 77 ? 33.488 39.595 38.869 1.00 63.27 77 VAL B C 1
ATOM 1503 O O . VAL B 1 77 ? 32.713 40.289 39.529 1.00 62.44 77 VAL B O 1
ATOM 1507 N N . THR B 1 78 ? 33.147 39.008 37.729 1.00 63.96 78 THR B N 1
ATOM 1508 C CA . THR B 1 78 ? 31.813 39.146 37.167 1.00 64.55 78 THR B CA 1
ATOM 1509 C C . THR B 1 78 ? 31.064 37.818 37.296 1.00 63.79 78 THR B C 1
ATOM 1510 O O . THR B 1 78 ? 31.644 36.807 37.689 1.00 63.16 78 THR B O 1
ATOM 1514 N N . GLU B 1 79 ? 29.777 37.822 36.970 1.00 63.11 79 GLU B N 1
ATOM 1515 C CA . GLU B 1 79 ? 28.971 36.613 37.062 1.00 63.03 79 GLU B CA 1
ATOM 1516 C C . GLU B 1 79 ? 29.489 35.531 36.131 1.00 60.99 79 GLU B C 1
ATOM 1517 O O . GLU B 1 79 ? 29.218 34.354 36.336 1.00 61.92 79 GLU B O 1
ATOM 1523 N N . THR B 1 80 ? 30.233 35.935 35.108 1.00 58.60 80 THR B N 1
ATOM 1524 C CA . THR B 1 80 ? 30.747 35.014 34.099 1.00 55.43 80 THR B CA 1
ATOM 1525 C C . THR B 1 80 ? 32.155 34.497 34.324 1.00 53.21 80 THR B C 1
ATOM 1526 O O . THR B 1 80 ? 32.493 33.391 33.918 1.00 51.98 80 THR B O 1
ATOM 1530 N N . GLY B 1 81 ? 32.990 35.307 34.947 1.00 52.03 81 GLY B N 1
ATOM 1531 C CA . GLY B 1 81 ? 34.345 34.871 35.190 1.00 52.08 81 GLY B CA 1
ATOM 1532 C C . GLY B 1 81 ? 35.104 35.915 35.963 1.00 52.15 81 GLY B C 1
ATOM 1533 O O . GLY B 1 81 ? 34.523 36.869 36.473 1.00 51.84 81 GLY B O 1
ATOM 1534 N N . PHE B 1 82 ? 36.408 35.730 36.072 1.00 52.46 82 PHE B N 1
ATOM 1535 C CA . PHE B 1 82 ? 37.214 36.698 36.776 1.00 53.92 82 PHE B CA 1
ATOM 1536 C C . PHE B 1 82 ? 38.337 37.186 35.891 1.00 59.00 82 PHE B C 1
ATOM 1537 O O . PHE B 1 82 ? 38.914 36.435 35.101 1.00 59.49 82 PHE B O 1
ATOM 1545 N N . GLU B 1 83 ? 38.635 38.466 36.028 1.00 63.62 83 GLU B N 1
ATOM 1546 C CA . GLU B 1 83 ? 39.688 39.094 35.263 1.00 67.52 83 GLU B CA 1
ATOM 1547 C C . GLU B 1 83 ? 40.810 39.322 36.254 1.00 70.09 83 GLU B C 1
ATOM 1548 O O . GLU B 1 83 ? 40.543 39.666 37.399 1.00 71.29 83 GLU B O 1
ATOM 1554 N N . ILE B 1 84 ? 42.053 39.109 35.846 1.00 72.72 84 ILE B N 1
ATOM 1555 C CA . ILE B 1 84 ? 43.164 39.369 36.755 1.00 77.23 84 ILE B CA 1
ATOM 1556 C C . ILE B 1 84 ? 44.438 39.794 36.046 1.00 80.02 84 ILE B C 1
ATOM 1557 O O . ILE B 1 84 ? 44.572 39.641 34.832 1.00 80.11 84 ILE B O 1
ATOM 1562 N N . GLY B 1 85 ? 45.366 40.340 36.826 1.00 82.00 85 GLY B N 1
ATOM 1563 C CA . GLY B 1 85 ? 46.647 40.753 36.295 1.00 83.76 85 GLY B CA 1
ATOM 1564 C C . GLY B 1 85 ? 47.632 39.680 36.703 1.00 85.18 85 GLY B C 1
ATOM 1565 O O . GLY B 1 85 ? 47.488 39.079 37.761 1.00 84.82 85 GLY B O 1
ATOM 1566 N N . LEU B 1 86 ? 48.634 39.426 35.877 1.00 87.75 86 LEU B N 1
ATOM 1567 C CA . LEU B 1 86 ? 49.600 38.392 36.204 1.00 91.07 86 LEU B CA 1
ATOM 1568 C C . LEU B 1 86 ? 51.014 38.763 35.762 1.00 92.74 86 LEU B C 1
ATOM 1569 O O . LEU B 1 86 ? 51.478 38.329 34.705 1.00 93.03 86 LEU B O 1
ATOM 1574 N N . SER B 1 87 ? 51.695 39.562 36.582 1.00 93.71 87 SER B N 1
ATOM 1575 C CA . SER B 1 87 ? 53.056 39.991 36.284 1.00 94.42 87 SER B CA 1
ATOM 1576 C C . SER B 1 87 ? 53.954 38.812 35.968 1.00 94.80 87 SER B C 1
ATOM 1577 O O . SER B 1 87 ? 54.163 37.934 36.798 1.00 95.55 87 SER B O 1
ATOM 1580 N N . PHE B 1 88 ? 54.485 38.802 34.753 1.00 95.76 88 PHE B N 1
ATOM 1581 C CA . PHE B 1 88 ? 55.366 37.735 34.312 1.00 95.66 88 PHE B CA 1
ATOM 1582 C C . PHE B 1 88 ? 56.796 38.236 34.239 1.00 94.94 88 PHE B C 1
ATOM 1583 O O . PHE B 1 88 ? 57.050 39.439 34.211 1.00 94.88 88 PHE B O 1
ATOM 1591 N N . SER B 1 89 ? 57.730 37.300 34.209 1.00 94.05 89 SER B N 1
ATOM 1592 C CA . SER B 1 89 ? 59.139 37.643 34.147 1.00 92.52 89 SER B CA 1
ATOM 1593 C C . SER B 1 89 ? 59.458 38.716 33.106 1.00 90.69 89 SER B C 1
ATOM 1594 O O . SER B 1 89 ? 60.293 39.588 33.346 1.00 90.23 89 SER B O 1
ATOM 1597 N N . ASP B 1 90 ? 58.771 38.676 31.968 1.00 88.57 90 ASP B N 1
ATOM 1598 C CA . ASP B 1 90 ? 59.047 39.625 30.894 1.00 86.00 90 ASP B CA 1
ATOM 1599 C C . ASP B 1 90 ? 57.902 40.503 30.389 1.00 84.30 90 ASP B C 1
ATOM 1600 O O . ASP B 1 90 ? 58.121 41.376 29.545 1.00 83.94 90 ASP B O 1
ATOM 1605 N N . THR B 1 91 ? 56.690 40.288 30.886 1.00 82.25 91 THR B N 1
ATOM 1606 C CA . THR B 1 91 ? 55.562 41.088 30.422 1.00 80.10 91 THR B CA 1
ATOM 1607 C C . THR B 1 91 ? 54.329 40.956 31.275 1.00 77.56 91 THR B C 1
ATOM 1608 O O . THR B 1 91 ? 54.032 39.877 31.780 1.00 78.04 91 THR B O 1
ATOM 1612 N N . PRO B 1 92 ? 53.584 42.056 31.444 1.00 75.04 92 PRO B N 1
ATOM 1613 C CA . PRO B 1 92 ? 52.374 41.978 32.250 1.00 73.93 92 PRO B CA 1
ATOM 1614 C C . PRO B 1 92 ? 51.309 41.314 31.385 1.00 73.03 92 PRO B C 1
ATOM 1615 O O . PRO B 1 92 ? 51.209 41.586 30.186 1.00 71.72 92 PRO B O 1
ATOM 1619 N N . GLU B 1 93 ? 50.547 40.413 31.996 1.00 72.54 93 GLU B N 1
ATOM 1620 C CA . GLU B 1 93 ? 49.482 39.688 31.317 1.00 70.85 93 GLU B CA 1
ATOM 1621 C C . GLU B 1 93 ? 48.181 39.953 32.048 1.00 68.89 93 GLU B C 1
ATOM 1622 O O . GLU B 1 93 ? 48.164 40.120 33.266 1.00 69.27 93 GLU B O 1
ATOM 1628 N N . LYS B 1 94 ? 47.094 40.004 31.295 1.00 66.55 94 LYS B N 1
ATOM 1629 C CA . LYS B 1 94 ? 45.776 40.217 31.870 1.00 64.04 94 LYS B CA 1
ATOM 1630 C C . LYS B 1 94 ? 44.828 39.233 31.196 1.00 60.83 94 LYS B C 1
ATOM 1631 O O . LYS B 1 94 ? 44.528 39.357 30.015 1.00 59.95 94 LYS B O 1
ATOM 1637 N N . LEU B 1 95 ? 44.380 38.233 31.943 1.00 58.61 95 LEU B N 1
ATOM 1638 C CA . LEU B 1 95 ? 43.467 37.257 31.377 1.00 55.26 95 LEU B CA 1
ATOM 1639 C C . LEU B 1 95 ? 42.101 37.219 32.028 1.00 52.93 95 LEU B C 1
ATOM 1640 O O . LEU B 1 95 ? 41.956 37.471 33.221 1.00 53.42 95 LEU B O 1
ATOM 1645 N N . VAL B 1 96 ? 41.099 36.954 31.195 1.00 51.03 96 VAL B N 1
ATOM 1646 C CA . VAL B 1 96 ? 39.713 36.817 31.612 1.00 50.09 96 VAL B CA 1
ATOM 1647 C C . VAL B 1 96 ? 39.501 35.312 31.552 1.00 48.69 96 VAL B C 1
ATOM 1648 O O . VAL B 1 96 ? 39.689 34.697 30.507 1.00 47.33 96 VAL B O 1
ATOM 1652 N N . ILE B 1 97 ? 39.144 34.718 32.683 1.00 48.10 97 ILE B N 1
ATOM 1653 C CA . ILE B 1 97 ? 38.924 33.282 32.753 1.00 47.39 97 ILE B CA 1
ATOM 1654 C C . ILE B 1 97 ? 37.495 33.011 33.151 1.00 46.40 97 ILE B C 1
ATOM 1655 O O . ILE B 1 97 ? 37.126 33.221 34.297 1.00 47.17 97 ILE B O 1
ATOM 1660 N N . PRO B 1 98 ? 36.660 32.562 32.202 1.00 46.37 98 PRO B N 1
ATOM 1661 C CA . PRO B 1 98 ? 35.259 32.279 32.529 1.00 45.33 98 PRO B CA 1
ATOM 1662 C C . PRO B 1 98 ? 35.197 31.020 33.381 1.00 45.08 98 PRO B C 1
ATOM 1663 O O . PRO B 1 98 ? 35.977 30.087 33.173 1.00 45.93 98 PRO B O 1
ATOM 1667 N N . TYR B 1 99 ? 34.281 31.000 34.346 1.00 43.55 99 TYR B N 1
ATOM 1668 C CA . TYR B 1 99 ? 34.151 29.864 35.261 1.00 40.21 99 TYR B CA 1
ATOM 1669 C C . TYR B 1 99 ? 34.007 28.519 34.588 1.00 40.22 99 TYR B C 1
ATOM 1670 O O . TYR B 1 99 ? 34.650 27.551 34.998 1.00 38.31 99 TYR B O 1
ATOM 1679 N N . ASN B 1 100 ? 33.167 28.462 33.559 1.00 42.28 100 ASN B N 1
ATOM 1680 C CA . ASN B 1 100 ? 32.950 27.220 32.826 1.00 45.63 100 ASN B CA 1
ATOM 1681 C C . ASN B 1 100 ? 34.267 26.673 32.278 1.00 45.80 100 ASN B C 1
ATOM 1682 O O . ASN B 1 100 ? 34.364 25.487 31.968 1.00 45.98 100 ASN B O 1
ATOM 1687 N N . ALA B 1 101 ? 35.277 27.534 32.166 1.00 46.70 101 ALA B N 1
ATOM 1688 C CA . ALA B 1 101 ? 36.583 27.122 31.655 1.00 47.63 101 ALA B CA 1
ATOM 1689 C C . ALA B 1 101 ? 37.478 26.546 32.744 1.00 48.68 101 ALA B C 1
ATOM 1690 O O . ALA B 1 101 ? 38.466 25.880 32.443 1.00 48.78 101 ALA B O 1
ATOM 1692 N N . ILE B 1 102 ? 37.144 26.804 34.007 1.00 49.51 102 ILE B N 1
ATOM 1693 C CA . ILE B 1 102 ? 37.938 26.276 35.116 1.00 50.66 102 ILE B CA 1
ATOM 1694 C C . ILE B 1 102 ? 37.700 24.776 35.210 1.00 53.72 102 ILE B C 1
ATOM 1695 O O . ILE B 1 102 ? 36.560 24.322 35.104 1.00 55.75 102 ILE B O 1
ATOM 1700 N N . ARG B 1 103 ? 38.756 23.995 35.399 1.00 56.85 103 ARG B N 1
ATOM 1701 C CA . ARG B 1 103 ? 38.564 22.559 35.523 1.00 60.50 103 ARG B CA 1
ATOM 1702 C C . ARG B 1 103 ? 39.065 22.089 36.872 1.00 60.55 103 ARG B C 1
ATOM 1703 O O . ARG B 1 103 ? 38.912 20.927 37.230 1.00 61.56 103 ARG B O 1
ATOM 1711 N N . GLY B 1 104 ? 39.661 23.004 37.624 1.00 61.02 104 GLY B N 1
ATOM 1712 C CA . GLY B 1 104 ? 40.174 22.646 38.929 1.00 61.33 104 GLY B CA 1
ATOM 1713 C C . GLY B 1 104 ? 40.467 23.848 39.796 1.00 61.59 104 GLY B C 1
ATOM 1714 O O . GLY B 1 104 ? 41.046 24.824 39.330 1.00 61.78 104 GLY B O 1
ATOM 1715 N N . PHE B 1 105 ? 40.056 23.772 41.061 1.00 62.14 105 PHE B N 1
ATOM 1716 C CA . PHE B 1 105 ? 40.268 24.845 42.039 1.00 62.08 105 PHE B CA 1
ATOM 1717 C C . PHE B 1 105 ? 40.846 24.187 43.289 1.00 63.34 105 PHE B C 1
ATOM 1718 O O . PHE B 1 105 ? 40.227 23.301 43.852 1.00 62.67 105 PHE B O 1
ATOM 1726 N N . TYR B 1 106 ? 42.032 24.610 43.720 1.00 66.64 106 TYR B N 1
ATOM 1727 C CA . TYR B 1 106 ? 42.661 24.001 44.891 1.00 69.97 106 TYR B CA 1
ATOM 1728 C C . TYR B 1 106 ? 43.157 25.049 45.878 1.00 70.25 106 TYR B C 1
ATOM 1729 O O . TYR B 1 106 ? 43.919 25.933 45.514 1.00 70.22 106 TYR B O 1
ATOM 1738 N N . ASP B 1 107 ? 42.7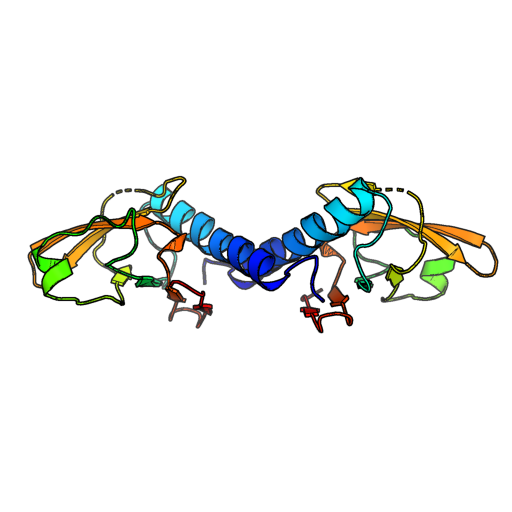15 24.948 47.126 1.00 71.13 107 ASP B N 1
ATOM 1739 C CA . ASP B 1 107 ? 43.143 25.870 48.174 1.00 72.09 107 ASP B CA 1
ATOM 1740 C C . ASP B 1 107 ? 43.851 24.987 49.186 1.00 73.38 107 ASP B C 1
ATOM 1741 O O . ASP B 1 107 ? 43.219 24.162 49.829 1.00 74.35 107 ASP B O 1
ATOM 1746 N N . PRO B 1 108 ? 45.172 25.144 49.344 1.00 74.09 108 PRO B N 1
ATOM 1747 C CA . PRO B 1 108 ? 45.891 24.298 50.307 1.00 74.37 108 PRO B CA 1
ATOM 1748 C C . PRO B 1 108 ? 45.755 24.653 51.801 1.00 74.88 108 PRO B C 1
ATOM 1749 O O . PRO B 1 108 ? 45.815 23.768 52.659 1.00 73.70 108 PRO B O 1
ATOM 1753 N N . SER B 1 109 ? 45.576 25.935 52.111 1.00 74.76 109 SER 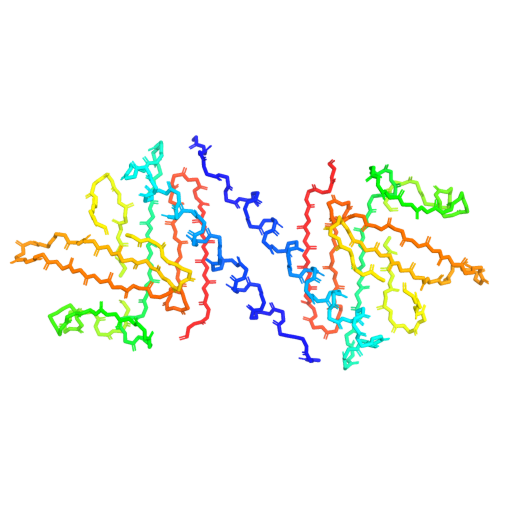B N 1
ATOM 1754 C CA . SER B 1 109 ? 45.464 26.374 53.502 1.00 75.04 109 SER B CA 1
ATOM 1755 C C . SER B 1 109 ? 44.457 25.574 54.316 1.00 75.05 109 SER B C 1
ATOM 1756 O O . SER B 1 109 ? 44.654 25.348 55.508 1.00 76.47 109 SER B O 1
ATOM 1759 N N . VAL B 1 110 ? 43.374 25.159 53.669 1.00 74.46 110 VAL B N 1
ATOM 1760 C CA . VAL B 1 110 ? 42.323 24.384 54.323 1.00 72.37 110 VAL B CA 1
ATOM 1761 C C . VAL B 1 110 ? 42.079 23.097 53.546 1.00 71.90 110 VAL B C 1
ATOM 1762 O O . VAL B 1 110 ? 41.033 22.471 53.679 1.00 71.42 110 VAL B O 1
ATOM 1766 N N . ASN B 1 111 ? 43.058 22.714 52.735 1.00 71.69 111 ASN B N 1
ATOM 1767 C CA . ASN B 1 111 ? 42.979 21.516 51.907 1.00 71.34 111 ASN B CA 1
ATOM 1768 C C . ASN B 1 111 ? 41.605 21.323 51.263 1.00 69.74 111 ASN B C 1
ATOM 1769 O O . ASN B 1 111 ? 40.888 20.371 51.565 1.00 69.15 111 ASN B O 1
ATOM 1774 N N . PHE B 1 112 ? 41.258 22.240 50.365 1.00 68.12 112 PHE B N 1
ATOM 1775 C CA . PHE B 1 112 ? 39.989 22.221 49.645 1.00 65.81 112 PHE B CA 1
ATOM 1776 C C . PHE B 1 112 ? 40.251 22.016 48.161 1.00 65.63 112 PHE B C 1
ATOM 1777 O O . PHE B 1 112 ? 41.133 22.654 47.590 1.00 65.29 112 PHE B O 1
ATOM 1785 N N . GLU B 1 113 ? 39.471 21.141 47.535 1.00 65.69 113 GLU B N 1
ATOM 1786 C CA . GLU B 1 113 ? 39.650 20.847 46.120 1.00 65.17 113 GLU B CA 1
ATOM 1787 C C . GLU B 1 113 ? 38.358 20.652 45.338 1.00 64.43 113 GLU B C 1
ATOM 1788 O O . GLU B 1 113 ? 37.451 19.952 45.773 1.00 64.75 113 GLU B O 1
ATOM 1794 N N . LEU B 1 114 ? 38.294 21.287 44.175 1.00 64.44 114 LEU B N 1
ATOM 1795 C CA . LEU B 1 114 ? 37.155 21.190 43.276 1.00 64.05 114 LEU B CA 1
ATOM 1796 C C . LEU B 1 114 ? 37.680 20.706 41.935 1.00 65.63 114 LEU B C 1
ATOM 1797 O O . LEU B 1 114 ? 38.793 21.037 41.546 1.00 66.54 114 LEU B O 1
ATOM 1802 N N . GLU B 1 115 ? 36.888 19.912 41.232 1.00 67.67 115 GLU B N 1
ATOM 1803 C CA . GLU B 1 115 ? 37.299 19.422 39.931 1.00 70.13 115 GLU B CA 1
ATOM 1804 C C . GLU B 1 115 ? 36.082 19.372 39.036 1.00 70.80 115 GLU B C 1
ATOM 1805 O O . GLU B 1 115 ? 34.997 19.011 39.482 1.00 71.92 115 GLU B O 1
ATOM 1811 N N . PHE B 1 116 ? 36.262 19.735 37.773 1.00 71.26 116 PHE B N 1
ATOM 1812 C CA . PHE B 1 116 ? 35.154 19.758 36.840 1.00 73.30 116 PHE B CA 1
ATOM 1813 C C . PHE B 1 116 ? 35.460 19.000 35.555 1.00 76.01 116 PHE B C 1
ATOM 1814 O O . PHE B 1 116 ? 36.608 18.649 35.288 1.00 76.72 116 PHE B O 1
ATOM 1822 N N . ASP B 1 117 ? 34.417 18.751 34.765 1.00 79.77 117 ASP B N 1
ATOM 1823 C CA . ASP B 1 117 ? 34.558 18.076 33.479 1.00 83.68 117 ASP B CA 1
ATOM 1824 C C . ASP B 1 117 ? 34.587 19.135 32.394 1.00 85.80 117 ASP B C 1
ATOM 1825 O O . ASP B 1 117 ? 33.596 19.831 32.163 1.00 85.90 117 ASP B O 1
ATOM 1830 N N . VAL B 1 118 ? 35.727 19.258 31.729 1.00 88.27 118 VAL B N 1
ATOM 1831 C CA . VAL B 1 118 ? 35.875 20.237 30.665 1.00 89.87 118 VAL B CA 1
ATOM 1832 C C . VAL B 1 118 ? 35.962 19.557 29.295 1.00 91.11 118 VAL B C 1
ATOM 1833 O O . VAL B 1 118 ? 36.999 19.708 28.612 1.00 92.53 118 VAL B O 1
#

Radius of gyration: 21.76 Å; Cα contacts (8 Å, |Δi|>4): 413; chains: 2; bounding box: 63×40×45 Å

InterPro domains:
  IPR007481 Stringent starvation protein B [PF04386] (11-158)
  IPR036760 SspB-like superfamily [G3DSA:2.30.30.220] (1-120)
  IPR036760 SspB-like superfamily [SSF101738] (4-118)

B-factor: mean 58.66, std 17.31, range [19.77, 100.0]